Protein AF-A0A1V8U6M5-F1 (afdb_monomer_lite)

Structure (mmCIF, N/CA/C/O backbone):
data_AF-A0A1V8U6M5-F1
#
_entry.id   AF-A0A1V8U6M5-F1
#
loop_
_atom_site.group_PDB
_atom_site.id
_atom_site.type_symbol
_atom_site.label_atom_id
_atom_site.label_alt_id
_atom_site.label_comp_id
_atom_site.label_asym_id
_atom_site.label_entity_id
_atom_site.label_seq_id
_atom_site.pdbx_PDB_ins_code
_atom_site.Cartn_x
_atom_site.Cartn_y
_atom_site.Cartn_z
_atom_site.occupancy
_atom_site.B_iso_or_equiv
_atom_site.auth_seq_id
_atom_site.auth_comp_id
_atom_site.auth_asym_id
_atom_site.auth_atom_id
_atom_site.pdbx_PDB_model_num
ATOM 1 N N . MET A 1 1 ? -50.671 55.343 90.652 1.00 39.81 1 MET A N 1
ATOM 2 C CA . MET A 1 1 ? -49.360 55.303 91.334 1.00 39.81 1 MET A CA 1
ATOM 3 C C . MET A 1 1 ? -48.428 54.488 90.447 1.00 39.81 1 MET A C 1
ATOM 5 O O . MET A 1 1 ? -48.877 53.485 89.912 1.00 39.81 1 MET A O 1
ATOM 9 N N . ALA A 1 2 ? -47.249 55.041 90.171 1.00 33.38 2 ALA A N 1
ATOM 10 C CA . ALA A 1 2 ? -46.325 54.746 89.070 1.00 33.38 2 ALA A CA 1
ATOM 11 C C . ALA A 1 2 ? -45.836 53.280 88.985 1.00 33.38 2 ALA A C 1
ATOM 13 O O . ALA A 1 2 ? -45.685 52.636 90.015 1.00 33.38 2 ALA A O 1
ATOM 14 N N . SER A 1 3 ? -45.760 52.739 87.756 1.00 34.91 3 SER A N 1
ATOM 15 C CA . SER A 1 3 ? -44.541 52.373 86.979 1.00 34.91 3 SER A CA 1
ATOM 16 C C . SER A 1 3 ? -43.969 50.999 87.351 1.00 34.91 3 SER A C 1
ATOM 18 O O . SER A 1 3 ? -43.898 50.675 88.524 1.00 34.91 3 SER A O 1
ATOM 20 N N . SER A 1 4 ? -43.532 50.150 86.428 1.00 36.81 4 SER A N 1
ATOM 21 C CA . SER A 1 4 ? -42.714 50.451 85.248 1.00 36.81 4 SER A CA 1
ATOM 22 C C . SER A 1 4 ? -42.651 49.226 84.333 1.00 36.81 4 SER A C 1
ATOM 24 O O . SER A 1 4 ? -42.454 48.139 84.860 1.00 36.81 4 SER A O 1
ATOM 26 N N . GLU A 1 5 ? -42.715 49.405 83.010 1.00 37.25 5 GLU A N 1
ATOM 27 C CA . GLU A 1 5 ? -41.797 48.735 82.072 1.00 37.25 5 GLU A CA 1
ATOM 28 C C . GLU A 1 5 ? -41.871 49.367 80.666 1.00 37.25 5 GLU A C 1
ATOM 30 O O . GLU A 1 5 ? -42.907 49.870 80.234 1.00 37.25 5 GLU A O 1
ATOM 35 N N . GLU A 1 6 ? -40.696 49.430 80.042 1.00 40.75 6 GLU A N 1
ATOM 36 C CA . GLU A 1 6 ? -40.243 50.269 78.920 1.00 40.75 6 GLU A CA 1
ATOM 37 C C . GLU A 1 6 ? -40.338 49.523 77.551 1.00 40.75 6 GLU A C 1
ATOM 39 O O . GLU A 1 6 ? -40.833 48.399 77.519 1.00 40.75 6 GLU A O 1
ATOM 44 N N . PRO A 1 7 ? -39.970 50.110 76.386 1.00 44.84 7 PRO A N 1
ATOM 45 C CA . PRO A 1 7 ? -40.806 50.151 75.182 1.00 44.84 7 PRO A CA 1
ATOM 46 C C . PRO A 1 7 ? -40.391 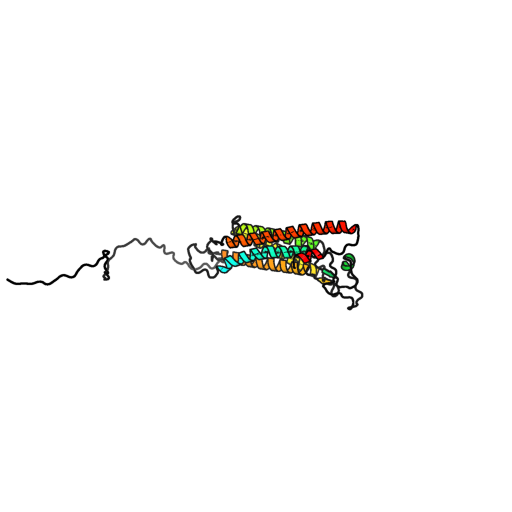49.155 74.067 1.00 44.84 7 PRO A C 1
ATOM 48 O O . PRO A 1 7 ? -39.373 48.470 74.171 1.00 44.84 7 PRO A O 1
ATOM 51 N N . PRO A 1 8 ? -41.159 49.079 72.958 1.00 50.94 8 PRO A N 1
ATOM 52 C CA . PRO A 1 8 ? -41.044 48.026 71.952 1.00 50.94 8 PRO A CA 1
ATOM 53 C C . PRO A 1 8 ? -40.061 48.388 70.829 1.00 50.94 8 PRO A C 1
ATOM 55 O O . PRO A 1 8 ? -39.867 49.564 70.508 1.00 50.94 8 PRO A O 1
ATOM 58 N N . ARG A 1 9 ? -39.501 47.383 70.140 1.00 36.03 9 ARG A N 1
ATOM 59 C CA . ARG A 1 9 ? -38.852 47.600 68.838 1.00 36.03 9 ARG A CA 1
ATOM 60 C C . ARG A 1 9 ? -39.355 46.610 67.786 1.00 36.03 9 ARG A C 1
ATOM 62 O O . ARG A 1 9 ? -39.310 45.401 67.974 1.00 36.03 9 ARG A O 1
ATOM 69 N N . ARG A 1 10 ? -39.866 47.228 66.720 1.00 36.56 10 ARG A N 1
ATOM 70 C CA . ARG A 1 10 ? -40.568 46.719 65.539 1.00 36.56 10 ARG A CA 1
ATOM 71 C C . ARG A 1 10 ? -39.877 45.577 64.802 1.00 36.56 10 ARG A C 1
ATOM 73 O O . ARG A 1 10 ? -38.693 45.669 64.488 1.00 36.56 10 ARG A O 1
ATOM 80 N N . ASP A 1 11 ? -40.716 44.616 64.431 1.00 40.12 11 ASP A N 1
ATOM 81 C CA . ASP A 1 11 ? -40.981 44.136 63.072 1.00 40.12 11 ASP A CA 1
ATOM 82 C C . ASP A 1 11 ? -40.011 44.594 61.979 1.00 40.12 11 ASP A C 1
ATOM 84 O O . ASP A 1 11 ? -40.055 45.722 61.485 1.00 40.12 11 ASP A O 1
ATOM 88 N N . SER A 1 12 ? -39.210 43.639 61.531 1.00 38.38 12 SER A N 1
ATOM 89 C CA . SER A 1 12 ? -39.044 43.398 60.102 1.00 38.38 12 SER A CA 1
ATOM 90 C C . SER A 1 12 ? -38.990 41.884 59.919 1.00 38.38 12 SER A C 1
ATOM 92 O O . SER A 1 12 ? -38.134 41.222 60.500 1.00 38.38 12 SER A O 1
ATOM 94 N N . ASP A 1 13 ? -40.012 41.356 59.245 1.00 36.72 13 ASP A N 1
ATOM 95 C CA . ASP A 1 13 ? -39.915 40.404 58.134 1.00 36.72 13 ASP A CA 1
ATOM 96 C C . ASP A 1 13 ? -38.640 39.529 58.154 1.00 36.72 13 ASP A C 1
ATOM 98 O O . ASP A 1 13 ? -37.524 40.020 58.055 1.00 36.72 13 ASP A O 1
ATOM 102 N N . VAL A 1 14 ? -38.684 38.203 58.215 1.00 43.12 14 VAL A N 1
ATOM 103 C CA . VAL A 1 14 ? -39.305 37.304 57.242 1.00 43.12 14 VAL A CA 1
ATOM 104 C C . VAL A 1 14 ? -39.192 35.890 57.832 1.00 43.12 14 VAL A C 1
ATOM 106 O O . VAL A 1 14 ? -38.188 35.526 58.440 1.00 43.12 14 VAL A O 1
ATOM 109 N N . TYR A 1 15 ? -40.244 35.100 57.649 1.00 37.66 15 TYR A N 1
ATOM 110 C CA . TYR A 1 15 ? -40.342 33.678 57.966 1.00 37.66 15 TYR A CA 1
ATOM 111 C C . TYR A 1 15 ? -39.202 32.801 57.403 1.00 37.66 15 TYR A C 1
ATOM 113 O O . TYR A 1 15 ? -38.637 33.115 56.361 1.00 37.66 15 TYR A O 1
ATOM 121 N N . LEU A 1 16 ? -39.062 31.615 58.021 1.00 41.56 16 LEU A N 1
ATOM 122 C CA . LEU A 1 16 ? -38.367 30.386 57.577 1.00 41.56 16 LEU A CA 1
ATOM 123 C C . LEU A 1 16 ? -36.879 30.299 57.963 1.00 41.56 16 LEU A C 1
ATOM 125 O O . LEU A 1 16 ? -36.103 31.200 57.699 1.00 41.56 16 LEU A O 1
ATOM 129 N N . ASP A 1 17 ? -36.360 29.219 58.536 1.00 39.03 17 ASP A N 1
ATOM 130 C CA . ASP A 1 17 ? -36.925 27.962 59.024 1.00 39.03 17 ASP A CA 1
ATOM 131 C C . ASP A 1 17 ? -35.838 27.286 59.887 1.00 39.03 17 ASP A C 1
ATOM 133 O O . ASP A 1 17 ? -34.645 27.583 59.792 1.00 39.03 17 ASP A O 1
ATOM 137 N N . ALA A 1 18 ? -36.276 26.392 60.757 1.00 38.72 18 ALA A N 1
ATOM 138 C CA . ALA A 1 18 ? -35.515 25.621 61.722 1.00 38.72 18 ALA A CA 1
ATOM 139 C C . ALA A 1 18 ? -34.438 24.716 61.092 1.00 38.72 18 ALA A C 1
ATOM 141 O O . ALA A 1 18 ? -34.706 24.033 60.110 1.00 38.72 18 ALA A O 1
ATOM 142 N N . ARG A 1 19 ? -33.285 24.550 61.770 1.00 36.94 19 ARG A N 1
ATOM 143 C CA . ARG A 1 19 ? -32.927 23.300 62.493 1.00 36.94 19 ARG A CA 1
ATOM 144 C C . ARG A 1 19 ? -31.604 23.398 63.293 1.00 36.94 19 ARG A C 1
ATOM 146 O O . ARG A 1 19 ? -30.697 24.115 62.881 1.00 36.94 19 ARG A O 1
ATOM 153 N N . PRO A 1 20 ? -31.465 22.668 64.425 1.00 36.28 20 PRO A N 1
ATOM 154 C CA . PRO A 1 20 ? -30.391 22.867 65.401 1.00 36.28 20 PRO A CA 1
ATOM 155 C C . PRO A 1 20 ? -29.149 21.989 65.182 1.00 36.28 20 PRO A C 1
ATOM 157 O O . PRO A 1 20 ? -29.230 20.806 64.854 1.00 36.28 20 PRO A O 1
ATOM 160 N N . GLN A 1 21 ? -28.004 22.585 65.510 1.00 47.12 21 GLN A N 1
ATOM 161 C CA . GLN A 1 21 ? -26.710 21.969 65.802 1.00 47.12 21 GLN A CA 1
ATOM 162 C C . GLN A 1 21 ? -26.766 21.192 67.128 1.00 47.12 21 GLN A C 1
ATOM 164 O O . GLN A 1 21 ? -26.876 21.811 68.183 1.00 47.12 21 GLN A O 1
ATOM 169 N N . LEU A 1 22 ? -26.627 19.863 67.114 1.00 36.41 22 LEU A N 1
ATOM 170 C CA . LEU A 1 22 ? -26.380 19.081 68.335 1.00 36.41 22 LEU A CA 1
ATOM 171 C C . LEU A 1 22 ? -25.324 17.997 68.094 1.00 36.41 22 LEU A C 1
ATOM 173 O O . LEU A 1 22 ? -25.591 16.804 67.985 1.00 36.41 22 LEU A O 1
ATOM 177 N N . TRP A 1 23 ? -24.076 18.454 68.063 1.00 36.50 23 TRP A N 1
ATOM 178 C CA . TRP A 1 23 ? -22.913 17.656 68.429 1.00 36.50 23 TRP A CA 1
ATOM 179 C C . TRP A 1 23 ? -22.844 17.511 69.955 1.00 36.50 23 TRP A C 1
ATOM 181 O O . TRP A 1 23 ? -22.472 18.475 70.626 1.00 36.50 23 TRP A O 1
ATOM 191 N N . ARG A 1 24 ? -23.088 16.307 70.499 1.00 32.28 24 ARG A N 1
ATOM 192 C CA . ARG A 1 24 ? -22.203 15.700 71.522 1.00 32.28 24 ARG A CA 1
ATOM 193 C C . ARG A 1 24 ? -22.636 14.296 71.967 1.00 32.28 24 ARG A C 1
ATOM 195 O O . ARG A 1 24 ? -23.643 14.134 72.635 1.00 32.28 24 ARG A O 1
ATOM 202 N N . ASN A 1 25 ? -21.758 13.335 71.666 1.00 31.66 25 ASN A N 1
ATOM 203 C CA . ASN A 1 25 ? -21.257 12.251 72.525 1.00 31.66 25 ASN A CA 1
ATOM 204 C C . ASN A 1 25 ? -22.234 11.491 73.450 1.00 31.66 25 ASN A C 1
ATOM 206 O O . ASN A 1 25 ? -22.708 12.054 74.429 1.00 31.66 25 ASN A O 1
ATOM 210 N N . ARG A 1 26 ? -22.241 10.146 73.348 1.00 30.09 26 ARG A N 1
ATOM 211 C CA . ARG A 1 26 ? -21.448 9.231 74.220 1.00 30.09 26 ARG A CA 1
ATOM 212 C C . ARG A 1 26 ? -22.066 7.809 74.313 1.00 30.09 26 ARG A C 1
ATOM 214 O O . ARG A 1 26 ? -23.105 7.626 74.921 1.00 30.09 26 ARG A O 1
ATOM 221 N N . ARG A 1 27 ? -21.294 6.825 73.819 1.00 29.45 27 ARG A N 1
ATOM 222 C CA . ARG A 1 27 ? -21.085 5.424 74.283 1.00 29.45 27 ARG A CA 1
ATOM 223 C C . ARG A 1 27 ? -22.223 4.371 74.302 1.00 29.45 27 ARG A C 1
ATOM 225 O O . ARG A 1 27 ? -23.140 4.425 75.102 1.00 29.45 27 ARG A O 1
ATOM 232 N N . SER A 1 28 ? -21.940 3.307 73.532 1.00 30.38 28 SER A N 1
ATOM 233 C CA . SER A 1 28 ? -21.988 1.860 73.849 1.00 30.38 28 SER A CA 1
ATOM 234 C C . SER A 1 28 ? -23.285 1.212 74.354 1.00 30.38 28 SER A C 1
ATOM 236 O O . SER A 1 28 ? -23.652 1.393 75.508 1.00 30.38 28 SER A O 1
ATOM 238 N N . SER A 1 29 ? -23.828 0.257 73.588 1.00 27.19 29 SER A N 1
ATOM 239 C CA . SER A 1 29 ? -23.665 -1.186 73.862 1.00 27.19 29 SER A CA 1
ATOM 240 C C . SER A 1 29 ? -24.487 -2.041 72.881 1.00 27.19 29 SER A C 1
ATOM 242 O O . SER A 1 29 ? -25.671 -1.805 72.674 1.00 27.19 29 SER A O 1
ATOM 244 N N . ALA A 1 30 ? -23.802 -3.017 72.284 1.00 31.86 30 ALA A N 1
ATOM 245 C CA . ALA A 1 30 ? -24.253 -4.321 71.794 1.00 31.86 30 ALA A CA 1
ATOM 246 C C . ALA A 1 30 ? -25.714 -4.528 71.332 1.00 31.86 30 ALA A C 1
ATOM 248 O O . ALA A 1 30 ? -26.624 -4.703 72.141 1.00 31.86 30 ALA A O 1
ATOM 249 N N . ARG A 1 31 ? -25.881 -4.807 70.029 1.00 29.89 31 ARG A N 1
ATOM 250 C CA . ARG A 1 31 ? -26.678 -5.968 69.600 1.00 29.89 31 ARG A CA 1
ATOM 251 C C . ARG A 1 31 ? -26.236 -6.488 68.231 1.00 29.89 31 ARG A C 1
ATOM 253 O O . ARG A 1 31 ? -26.125 -5.755 67.257 1.00 29.89 31 ARG A O 1
ATOM 260 N N . SER A 1 32 ? -25.933 -7.777 68.242 1.00 33.12 32 SER A N 1
ATOM 261 C CA . SER A 1 32 ? -25.469 -8.655 67.175 1.00 33.12 32 SER A CA 1
ATOM 262 C C . SER A 1 32 ? -26.307 -8.589 65.896 1.00 33.12 32 SER A C 1
ATOM 264 O O . SER A 1 32 ? -27.495 -8.905 65.930 1.00 33.12 32 SER A O 1
ATOM 266 N N . SER A 1 33 ? -25.657 -8.304 64.766 1.00 32.72 33 SER A N 1
ATOM 267 C CA . SER A 1 33 ? -26.143 -8.701 63.443 1.00 32.72 33 SER A CA 1
ATOM 268 C C . SER A 1 33 ? -25.248 -9.822 62.916 1.00 32.72 33 SER A C 1
ATOM 270 O O . SER A 1 33 ? -24.019 -9.726 62.942 1.00 32.72 33 SER A O 1
ATOM 272 N N . GLN A 1 34 ? -25.900 -10.919 62.550 1.00 35.59 34 GLN A N 1
ATOM 273 C CA . GLN A 1 34 ? -25.366 -12.205 62.121 1.00 35.59 34 GLN A CA 1
ATOM 274 C C . GLN A 1 34 ? -24.177 -12.082 61.153 1.00 35.59 34 GLN A C 1
ATOM 276 O O . GLN A 1 34 ? -24.327 -11.670 60.004 1.00 35.59 34 GLN A O 1
ATOM 281 N N . ARG A 1 35 ? -22.998 -12.542 61.590 1.00 30.69 35 ARG A N 1
ATOM 282 C CA . ARG A 1 35 ? -21.919 -12.942 60.679 1.00 30.69 35 ARG A CA 1
ATOM 283 C C . ARG A 1 35 ? -22.353 -14.231 59.981 1.00 30.69 35 ARG A C 1
ATOM 285 O O . ARG A 1 35 ? -22.504 -15.260 60.636 1.00 30.69 35 ARG A O 1
ATOM 292 N N . ARG A 1 36 ? -22.561 -14.181 58.665 1.00 32.88 36 ARG A N 1
ATOM 293 C CA . ARG A 1 36 ? -22.579 -15.389 57.830 1.00 32.88 36 ARG A CA 1
ATOM 294 C C . ARG A 1 36 ? -21.163 -15.965 57.806 1.00 32.88 36 ARG A C 1
ATOM 296 O O . ARG A 1 36 ? -20.199 -15.222 57.644 1.00 32.88 36 ARG A O 1
ATOM 303 N N . ALA A 1 37 ? -21.067 -17.267 58.047 1.00 31.31 37 ALA A N 1
ATOM 304 C CA . ALA A 1 37 ? -19.821 -18.005 58.167 1.00 31.31 37 ALA A CA 1
ATOM 305 C C . ALA A 1 37 ? -18.953 -17.841 56.910 1.00 31.31 37 ALA A C 1
ATOM 307 O O . ALA A 1 37 ? -19.348 -18.235 55.815 1.00 31.31 37 ALA A O 1
ATOM 308 N N . SER A 1 38 ? -17.768 -17.264 57.086 1.00 39.16 38 SER A N 1
ATOM 309 C CA . SER A 1 38 ? -16.668 -17.366 56.137 1.00 39.16 38 SER A CA 1
ATOM 310 C C . SER A 1 38 ? -16.116 -18.787 56.222 1.00 39.16 38 SER A C 1
ATOM 312 O O . SER A 1 38 ? -15.580 -19.178 57.260 1.00 39.16 38 SER A O 1
ATOM 314 N N . LEU A 1 39 ? -16.271 -19.562 55.152 1.00 39.38 39 LEU A N 1
ATOM 315 C CA . LEU A 1 39 ? -15.556 -20.820 54.965 1.00 39.38 39 LEU A CA 1
ATOM 316 C C . LEU A 1 39 ? -14.056 -20.496 54.917 1.00 39.38 39 LEU A C 1
ATOM 318 O O . LEU A 1 39 ? -13.562 -19.938 53.941 1.00 39.38 39 LEU A O 1
ATOM 322 N N . VAL A 1 40 ? -13.358 -20.782 56.015 1.00 40.88 40 VAL A N 1
ATOM 323 C CA . VAL A 1 40 ? -11.897 -20.763 56.081 1.00 40.88 40 VAL A CA 1
ATOM 324 C C . VAL A 1 40 ? -11.423 -22.011 55.345 1.00 40.88 40 VAL A C 1
ATOM 326 O O . VAL A 1 40 ? -11.564 -23.121 55.850 1.00 40.88 40 VAL A O 1
ATOM 329 N N . ILE A 1 41 ? -10.937 -21.823 54.121 1.00 41.41 41 ILE A N 1
ATOM 330 C CA . ILE A 1 41 ? -10.232 -22.857 53.365 1.00 41.41 41 ILE A CA 1
ATOM 331 C C . ILE A 1 41 ? -8.768 -22.786 53.805 1.00 41.41 41 ILE A C 1
ATOM 333 O O . ILE A 1 41 ? -8.112 -21.755 53.663 1.00 41.41 41 ILE A O 1
ATOM 337 N N . GLU A 1 42 ? -8.297 -23.871 54.405 1.00 39.94 42 GLU A N 1
ATOM 338 C CA . GLU A 1 42 ? -6.913 -24.095 54.821 1.00 39.94 42 GLU A CA 1
ATOM 339 C C . GLU A 1 42 ? -5.971 -24.077 53.596 1.00 39.94 42 GLU A C 1
ATOM 341 O O . GLU A 1 42 ? -6.321 -24.657 52.564 1.00 39.94 42 GLU A O 1
ATOM 346 N N . PRO A 1 43 ? -4.798 -23.416 53.646 1.00 37.53 43 PRO A N 1
ATOM 347 C CA . PRO A 1 43 ? -3.876 -23.399 52.518 1.00 37.53 43 PRO A CA 1
ATOM 348 C C . PRO A 1 43 ? -3.054 -24.693 52.505 1.00 37.5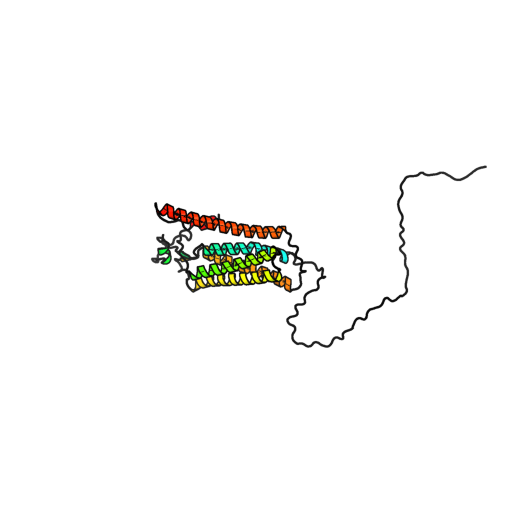3 43 PRO A C 1
ATOM 350 O O . PRO A 1 43 ? -2.076 -24.828 53.236 1.00 37.53 43 PRO A O 1
ATOM 353 N N . THR A 1 44 ? -3.430 -25.649 51.658 1.00 41.25 44 THR A N 1
ATOM 354 C CA . THR A 1 44 ? -2.551 -26.771 51.300 1.00 41.25 44 THR A CA 1
ATOM 355 C C . THR A 1 44 ? -1.422 -26.284 50.385 1.00 41.25 44 THR A C 1
ATOM 357 O O . THR A 1 44 ? -1.664 -25.526 49.445 1.00 41.25 44 THR A O 1
ATOM 360 N N . GLU A 1 45 ? -0.193 -26.714 50.684 1.00 43.62 45 GLU A N 1
ATOM 361 C CA . GLU A 1 45 ? 1.062 -26.408 49.979 1.00 43.62 45 GLU A CA 1
ATOM 362 C C . GLU A 1 45 ? 1.011 -26.584 48.441 1.00 43.62 45 GLU A C 1
ATOM 364 O O . GLU A 1 45 ? 0.194 -27.346 47.921 1.00 43.62 45 GLU A O 1
ATOM 369 N N . PRO A 1 46 ? 1.881 -25.880 47.683 1.00 42.34 46 PRO A N 1
ATOM 370 C CA . PRO A 1 46 ? 1.690 -25.665 46.256 1.00 42.34 46 PRO A CA 1
ATOM 371 C C . PRO A 1 46 ? 2.166 -26.860 45.427 1.00 42.34 46 PRO A C 1
ATOM 373 O O . PRO A 1 46 ? 3.360 -27.172 45.390 1.00 42.34 46 PRO A O 1
ATOM 376 N N . ASP A 1 47 ? 1.252 -27.465 44.671 1.00 39.62 47 ASP A N 1
ATOM 377 C CA . ASP A 1 47 ? 1.618 -28.425 43.637 1.00 39.62 47 ASP A CA 1
ATOM 378 C C . ASP A 1 47 ? 2.194 -27.671 42.425 1.00 39.62 47 ASP A C 1
ATOM 380 O O . ASP A 1 47 ? 1.507 -26.971 41.673 1.00 39.62 47 ASP A O 1
ATOM 384 N N . LYS A 1 48 ? 3.519 -27.738 42.285 1.00 48.72 48 LYS A N 1
ATOM 385 C CA . LYS A 1 48 ? 4.298 -27.075 41.235 1.00 48.72 48 LYS A CA 1
ATOM 386 C C . LYS A 1 48 ? 4.156 -27.835 39.922 1.00 48.72 48 LYS A C 1
ATOM 388 O O . LYS A 1 48 ? 5.127 -28.435 39.468 1.00 48.72 48 LYS A O 1
ATOM 393 N N . ARG A 1 49 ? 2.988 -27.815 39.281 1.00 48.06 49 ARG A N 1
ATOM 394 C CA . ARG A 1 49 ? 2.841 -28.311 37.904 1.00 48.06 49 ARG A CA 1
ATOM 395 C C . ARG A 1 49 ? 1.662 -27.642 37.201 1.00 48.06 49 ARG A C 1
ATOM 397 O O . ARG A 1 49 ? 0.514 -27.821 37.570 1.00 48.06 49 ARG A O 1
ATOM 404 N N . LEU A 1 50 ? 2.005 -26.947 36.115 1.00 53.19 50 LEU A N 1
ATOM 405 C CA . LEU A 1 50 ? 1.138 -26.615 34.980 1.00 53.19 50 LEU A CA 1
ATOM 406 C C . LEU A 1 50 ? 0.056 -25.570 35.240 1.00 53.19 50 LEU A C 1
ATOM 408 O O . LEU A 1 50 ? -1.132 -25.866 35.299 1.00 53.19 50 LEU A O 1
ATOM 412 N N . HIS A 1 51 ? 0.467 -24.305 35.239 1.00 47.56 51 HIS A N 1
ATOM 413 C CA . HIS A 1 51 ? -0.491 -23.233 35.036 1.00 47.56 51 HIS A CA 1
ATOM 414 C C . HIS A 1 51 ? 0.116 -22.022 34.328 1.00 47.56 51 HIS A C 1
ATOM 416 O O . HIS A 1 51 ? 0.220 -20.924 34.865 1.00 47.56 51 HIS A O 1
ATOM 422 N N . TRP A 1 52 ? 0.544 -22.253 33.089 1.00 42.28 52 TRP A N 1
ATOM 423 C CA . TRP A 1 52 ? 1.047 -21.209 32.195 1.00 42.28 52 TRP A CA 1
ATOM 424 C C . TRP A 1 52 ? -0.080 -20.529 31.381 1.00 42.28 52 TRP A C 1
ATOM 426 O O . TRP A 1 52 ? 0.193 -19.686 30.539 1.00 42.28 52 TRP A O 1
ATOM 436 N N . TRP A 1 53 ? -1.356 -20.857 31.651 1.00 41.12 53 TRP A N 1
ATOM 437 C CA . TRP A 1 53 ? -2.509 -20.379 30.871 1.00 41.12 53 TRP A CA 1
ATOM 438 C C . TRP A 1 53 ? -3.778 -20.047 31.695 1.00 41.12 53 TRP A C 1
ATOM 440 O O . TRP A 1 53 ? -4.880 -20.295 31.207 1.00 41.12 53 TRP A O 1
ATOM 450 N N . ARG A 1 54 ? -3.709 -19.449 32.905 1.00 40.12 54 ARG A N 1
ATOM 451 C CA . ARG A 1 54 ? -4.887 -18.646 33.332 1.00 40.12 54 ARG A CA 1
ATOM 452 C C . ARG A 1 54 ? -4.819 -17.315 32.626 1.00 40.12 54 ARG A C 1
ATOM 454 O O . ARG A 1 54 ? -4.134 -16.401 33.069 1.00 40.12 54 ARG A O 1
ATOM 461 N N . PHE A 1 55 ? -5.633 -17.200 31.591 1.00 45.34 55 PHE A N 1
ATOM 462 C CA . PHE A 1 55 ? -6.325 -15.950 31.343 1.00 45.34 55 PHE A CA 1
ATOM 463 C C . PHE A 1 55 ? -7.248 -15.699 32.543 1.00 45.34 55 PHE A C 1
ATOM 465 O O . PHE A 1 55 ? -8.345 -16.245 32.633 1.00 45.34 55 PHE A O 1
ATOM 472 N N . THR A 1 56 ? -6.768 -14.949 33.531 1.00 45.16 56 THR A N 1
ATOM 473 C CA . THR A 1 56 ? -7.636 -14.342 34.541 1.00 45.16 56 THR A CA 1
ATOM 474 C C . THR A 1 56 ? -8.429 -13.237 33.856 1.00 45.16 56 THR A C 1
ATOM 476 O O . THR A 1 56 ? -7.906 -12.151 33.631 1.00 45.16 56 THR A O 1
ATOM 479 N N . LEU A 1 57 ? -9.676 -13.533 33.490 1.00 44.62 57 LEU A N 1
ATOM 480 C CA . LEU A 1 57 ? -10.664 -12.508 33.157 1.00 44.62 57 LEU A CA 1
ATOM 481 C C . LEU A 1 57 ? -10.889 -11.665 34.423 1.00 44.62 57 LEU A C 1
ATOM 483 O O . LEU A 1 57 ? -11.295 -12.210 35.450 1.00 44.62 57 LEU A O 1
ATOM 487 N N . ARG A 1 58 ? -10.528 -10.378 34.360 1.00 48.66 58 ARG A N 1
ATOM 488 C CA . ARG A 1 58 ? -10.769 -9.379 35.413 1.00 48.66 58 ARG A CA 1
ATOM 489 C C . ARG A 1 58 ? -12.277 -9.121 35.539 1.00 48.66 58 ARG A C 1
ATOM 491 O O . ARG A 1 58 ? -12.991 -9.216 34.541 1.00 48.66 58 ARG A O 1
ATOM 498 N N . ASP A 1 59 ? -12.740 -8.877 36.762 1.00 40.00 59 ASP A N 1
ATOM 499 C CA . ASP A 1 59 ? -14.156 -8.692 37.088 1.00 40.00 59 ASP A CA 1
ATOM 500 C C . ASP A 1 59 ? -14.682 -7.326 36.605 1.00 40.00 59 ASP A C 1
ATOM 502 O O . ASP A 1 59 ? -13.911 -6.408 36.332 1.00 40.00 59 ASP A O 1
ATOM 506 N N . TRP A 1 60 ? -15.999 -7.217 36.440 1.00 43.69 60 TRP A N 1
ATOM 507 C CA . TRP A 1 60 ? -16.672 -6.157 35.671 1.00 43.69 60 TRP A CA 1
ATOM 508 C C . TRP A 1 60 ? -16.757 -4.777 36.350 1.00 43.69 60 TRP A C 1
ATOM 510 O O . TRP A 1 60 ? -17.193 -3.831 35.697 1.00 43.69 60 TRP A O 1
ATOM 520 N N . ASP A 1 61 ? -16.332 -4.665 37.611 1.00 41.66 61 ASP A N 1
ATOM 521 C CA . ASP A 1 61 ? -16.578 -3.509 38.492 1.00 41.66 61 ASP A CA 1
ATOM 522 C C . ASP A 1 61 ? -15.291 -2.788 38.969 1.00 41.66 61 ASP A C 1
ATOM 524 O O . ASP A 1 61 ? -15.326 -2.027 39.936 1.00 41.66 61 ASP A O 1
ATOM 528 N N . ASP A 1 62 ? -14.145 -2.996 38.310 1.00 45.06 62 ASP A N 1
ATOM 529 C CA . ASP A 1 62 ? -12.894 -2.299 38.658 1.00 45.06 62 ASP A CA 1
ATOM 530 C C . ASP A 1 62 ? -12.769 -0.948 37.912 1.00 45.06 62 ASP A C 1
ATOM 532 O O . ASP A 1 62 ? -12.257 -0.876 36.792 1.00 45.06 62 ASP A O 1
ATOM 536 N N . ASP A 1 63 ? -13.216 0.138 38.554 1.00 49.41 63 ASP A N 1
ATOM 537 C CA . ASP A 1 63 ? -13.028 1.544 38.141 1.00 49.41 63 ASP A CA 1
ATOM 538 C C . ASP A 1 63 ? -11.587 2.053 38.427 1.00 49.41 63 ASP A C 1
ATOM 540 O O . ASP A 1 63 ? -11.384 3.016 39.169 1.00 49.41 63 ASP A O 1
ATOM 544 N N . GLU A 1 64 ? -10.551 1.413 37.873 1.00 48.28 64 GLU A N 1
ATOM 545 C CA . GLU A 1 64 ? -9.190 1.987 37.870 1.00 48.28 64 GLU A CA 1
ATOM 546 C C . GLU A 1 64 ? -8.988 2.933 36.671 1.00 48.28 64 GLU A C 1
ATOM 548 O O . GLU A 1 64 ? -9.507 2.697 35.576 1.00 48.28 64 GLU A O 1
ATOM 553 N N . GLU A 1 65 ? -8.242 4.028 36.882 1.00 44.97 65 GLU A N 1
ATOM 554 C CA . GLU A 1 65 ? -7.984 5.071 35.882 1.00 44.97 65 GLU A CA 1
ATOM 555 C C . GLU A 1 65 ? -7.484 4.472 34.559 1.00 44.97 65 GLU A C 1
ATOM 557 O O . GLU A 1 65 ? -6.528 3.698 34.499 1.00 44.97 65 GLU A O 1
ATOM 562 N N . GLN A 1 66 ? -8.176 4.823 33.474 1.00 52.53 66 GLN A N 1
ATOM 563 C CA . GLN A 1 66 ? -7.906 4.319 32.133 1.00 52.53 66 GLN A CA 1
ATOM 564 C C . GLN A 1 66 ? -6.611 4.928 31.573 1.00 52.53 66 GLN A C 1
ATOM 566 O O . GLN A 1 66 ? -6.667 5.748 30.663 1.00 52.53 66 GLN A O 1
ATOM 571 N N . ASP A 1 67 ? -5.432 4.514 32.029 1.00 49.53 67 ASP A N 1
ATOM 572 C CA . ASP A 1 67 ? -4.146 5.026 31.515 1.00 49.53 67 ASP A CA 1
ATOM 573 C C . ASP A 1 67 ? -3.947 4.780 30.000 1.00 49.53 67 ASP A C 1
ATOM 575 O O . ASP A 1 67 ? -3.072 5.363 29.358 1.00 49.53 67 ASP A O 1
ATOM 579 N N . TRP A 1 68 ? -4.799 3.946 29.390 1.00 56.03 68 TRP A N 1
ATOM 580 C CA . TRP A 1 68 ? -4.716 3.534 27.988 1.00 56.03 68 TRP A CA 1
ATOM 581 C C . TRP A 1 68 ? -5.962 3.813 27.128 1.00 56.03 68 TRP A C 1
ATOM 583 O O . TRP A 1 68 ? -6.084 3.288 26.016 1.00 56.03 68 TRP A O 1
ATOM 593 N N . TRP A 1 69 ? -6.883 4.677 27.573 1.00 58.59 69 TRP A N 1
ATOM 594 C CA . TRP A 1 69 ? -8.114 5.001 26.820 1.00 58.59 69 TRP A CA 1
ATOM 595 C C . TRP A 1 69 ? -7.847 5.531 25.394 1.00 58.59 69 TRP A C 1
ATOM 597 O O . TRP A 1 69 ? -8.622 5.277 24.457 1.00 58.59 69 TRP A O 1
ATOM 607 N N . PHE A 1 70 ? -6.723 6.233 25.208 1.00 61.91 70 PHE A N 1
ATOM 608 C CA . PHE A 1 70 ? -6.296 6.759 23.913 1.00 61.91 70 PHE A CA 1
ATOM 609 C C . PHE A 1 70 ? -5.962 5.633 22.930 1.00 61.91 70 PHE A C 1
ATOM 611 O O . PHE A 1 70 ? -6.405 5.669 21.783 1.00 61.91 70 PHE A O 1
ATOM 618 N N . ALA A 1 71 ? -5.258 4.592 23.379 1.00 64.50 71 ALA A N 1
ATOM 619 C CA . ALA A 1 71 ? -4.859 3.469 22.537 1.00 64.50 71 ALA A CA 1
ATOM 620 C C . ALA A 1 71 ? -6.079 2.709 21.990 1.00 64.50 71 ALA A C 1
ATOM 622 O O . ALA A 1 71 ? -6.146 2.399 20.803 1.00 64.50 71 ALA A O 1
ATOM 623 N N . SER A 1 72 ? -7.111 2.499 22.804 1.00 65.06 72 SER A N 1
ATOM 624 C CA . SER A 1 72 ? -8.355 1.837 22.379 1.00 65.06 72 SER A CA 1
ATOM 625 C C . SER A 1 72 ? -9.155 2.584 21.315 1.00 65.06 72 SER A C 1
ATOM 627 O O . SER A 1 72 ? -9.885 1.947 20.560 1.00 65.06 72 SER A O 1
ATOM 629 N N . THR A 1 73 ? -9.027 3.911 21.241 1.00 68.88 73 THR A N 1
ATOM 630 C CA . THR A 1 73 ? -9.784 4.734 20.284 1.00 68.88 73 THR A CA 1
ATOM 631 C C . THR A 1 73 ? -8.943 5.075 19.063 1.00 68.88 73 THR A C 1
ATOM 633 O O . THR A 1 73 ? -9.387 4.911 17.928 1.00 68.88 73 THR A O 1
ATOM 636 N N . ALA A 1 74 ? -7.707 5.521 19.285 1.00 76.69 74 ALA A N 1
ATOM 637 C CA . ALA A 1 74 ? -6.813 5.975 18.233 1.00 76.69 74 ALA A CA 1
ATOM 638 C C . ALA A 1 74 ? -6.336 4.819 17.351 1.00 76.69 74 ALA A C 1
ATOM 640 O O . ALA A 1 74 ? -6.284 4.974 16.136 1.00 76.69 74 ALA A O 1
ATOM 641 N N . ILE A 1 75 ? -6.032 3.650 17.926 1.00 80.50 75 ILE A N 1
ATOM 642 C CA . ILE A 1 75 ? -5.485 2.522 17.163 1.00 80.50 75 ILE A CA 1
ATOM 643 C C . ILE A 1 75 ? -6.486 2.011 16.113 1.00 80.50 75 ILE A C 1
ATOM 645 O O . ILE A 1 75 ? -6.108 1.926 14.941 1.00 80.50 75 ILE A O 1
ATOM 649 N N . PRO A 1 76 ? -7.761 1.724 16.452 1.00 77.00 76 PRO A N 1
ATOM 650 C CA . PRO A 1 76 ? -8.736 1.328 15.444 1.00 77.00 76 PRO A CA 1
ATOM 651 C C . PRO A 1 76 ? -9.006 2.437 14.425 1.00 77.00 76 PRO A C 1
ATOM 653 O O . PRO A 1 76 ? -9.144 2.132 13.245 1.00 77.00 76 PRO A O 1
ATOM 656 N N . LEU A 1 77 ? -9.039 3.711 14.842 1.00 79.88 77 LEU A N 1
ATOM 657 C CA . LEU A 1 77 ? -9.222 4.842 13.925 1.00 79.88 77 LEU A CA 1
ATOM 658 C C . LEU A 1 77 ? -8.076 4.960 12.914 1.00 79.88 77 LEU A C 1
ATOM 660 O O . LEU A 1 77 ? -8.331 5.131 11.725 1.00 79.88 77 LEU A O 1
ATOM 664 N N . LEU A 1 78 ? -6.828 4.828 13.365 1.00 84.44 78 LEU A N 1
ATOM 665 C CA . LEU A 1 78 ? -5.650 4.826 12.497 1.00 84.44 78 LEU A CA 1
ATOM 666 C C . LEU A 1 78 ? -5.669 3.638 11.537 1.00 84.44 78 LEU A C 1
ATOM 668 O O . LEU A 1 78 ? -5.425 3.807 10.348 1.00 84.44 78 LEU A O 1
ATOM 672 N N . ALA A 1 79 ? -6.012 2.442 12.019 1.00 86.56 79 ALA A N 1
ATOM 673 C CA . ALA A 1 79 ? -6.156 1.279 11.149 1.00 86.56 79 ALA A CA 1
ATOM 674 C C . ALA A 1 79 ? -7.255 1.494 10.091 1.00 86.56 79 ALA A C 1
ATOM 676 O O . ALA A 1 79 ? -7.094 1.106 8.936 1.00 86.56 79 ALA A O 1
ATOM 677 N N . ALA A 1 80 ? -8.347 2.163 10.460 1.00 83.00 80 ALA A N 1
ATOM 678 C CA . ALA A 1 80 ? -9.458 2.466 9.567 1.00 83.00 80 ALA A CA 1
ATOM 679 C C . ALA A 1 80 ? -9.108 3.449 8.442 1.00 83.00 80 ALA A C 1
ATOM 681 O O . ALA A 1 80 ? -9.690 3.374 7.363 1.00 83.00 80 ALA A O 1
ATOM 682 N N . THR A 1 81 ? -8.195 4.390 8.694 1.00 85.00 81 THR A N 1
ATOM 683 C CA . THR A 1 81 ? -7.756 5.376 7.697 1.00 85.00 81 THR A CA 1
ATOM 684 C C . THR A 1 81 ? -6.604 4.848 6.849 1.00 85.00 81 THR A C 1
ATOM 686 O O . THR A 1 81 ? -6.592 5.048 5.635 1.00 85.00 81 THR A O 1
ATOM 689 N N . LEU A 1 82 ? -5.662 4.129 7.462 1.00 89.31 82 LEU A N 1
ATOM 690 C CA . LEU A 1 82 ? -4.495 3.572 6.783 1.00 89.31 82 LEU A CA 1
ATOM 691 C C . LEU A 1 82 ? -4.821 2.307 5.970 1.00 89.31 82 LEU A C 1
ATOM 693 O O . LEU A 1 82 ? -4.184 2.070 4.948 1.00 89.31 82 LEU A O 1
ATOM 697 N N . GLY A 1 83 ? -5.834 1.527 6.360 1.00 89.06 83 GLY A N 1
ATOM 698 C CA . GLY A 1 83 ? -6.295 0.339 5.631 1.00 89.06 83 GLY A CA 1
ATOM 699 C C . GLY A 1 83 ? -6.715 0.599 4.172 1.00 89.06 83 GLY A C 1
ATOM 700 O O . GLY A 1 83 ? -6.204 -0.074 3.271 1.00 89.06 83 GLY A O 1
ATOM 701 N N . PRO A 1 84 ? -7.612 1.562 3.878 1.00 87.50 84 PRO A N 1
ATOM 702 C CA . PRO A 1 84 ? -7.929 1.938 2.499 1.00 87.50 84 PRO A CA 1
ATOM 703 C C . PRO A 1 84 ? -6.743 2.557 1.758 1.00 87.50 84 PRO A C 1
ATOM 705 O O . PRO A 1 84 ? -6.567 2.299 0.571 1.00 87.50 84 PRO A O 1
ATOM 708 N N . LEU A 1 85 ? -5.917 3.339 2.449 1.00 89.50 85 LEU A N 1
ATOM 709 C CA . LEU A 1 85 ? -4.728 3.958 1.870 1.00 89.50 85 LEU A CA 1
ATOM 710 C C . LEU A 1 85 ? -3.698 2.894 1.430 1.00 89.50 85 LEU A C 1
ATOM 712 O O . LEU A 1 85 ? -3.140 2.997 0.339 1.00 89.50 85 LEU A O 1
ATOM 716 N N . ALA A 1 86 ? -3.522 1.813 2.197 1.00 92.62 86 ALA A N 1
ATOM 717 C CA . ALA A 1 86 ? -2.712 0.656 1.800 1.00 92.62 86 ALA A CA 1
ATOM 718 C C . ALA A 1 86 ? -3.263 -0.039 0.540 1.00 92.62 86 ALA A C 1
ATOM 720 O O . ALA A 1 86 ? -2.505 -0.421 -0.351 1.00 92.62 86 ALA A O 1
ATOM 721 N N . ASN A 1 87 ? -4.591 -0.148 0.432 1.00 91.50 87 ASN A N 1
ATOM 722 C CA . ASN A 1 87 ? -5.273 -0.651 -0.762 1.00 91.50 87 ASN A CA 1
ATOM 723 C C . ASN A 1 87 ? -4.986 0.219 -1.995 1.00 91.50 87 ASN A C 1
ATOM 725 O O . ASN A 1 87 ? -4.713 -0.317 -3.064 1.00 91.50 87 ASN A O 1
ATOM 729 N N . VAL A 1 88 ? -4.997 1.547 -1.851 1.00 90.38 88 VAL A N 1
ATOM 730 C CA . VAL A 1 88 ? -4.673 2.472 -2.950 1.00 90.38 88 VAL A CA 1
ATOM 731 C C . VAL A 1 88 ? -3.234 2.290 -3.418 1.00 90.38 88 VAL A C 1
ATOM 733 O O . VAL A 1 88 ? -3.013 2.179 -4.620 1.00 90.38 88 VAL A O 1
ATOM 736 N N . PHE A 1 89 ? -2.262 2.183 -2.508 1.00 92.44 89 PHE A N 1
ATOM 737 C CA . PHE A 1 89 ? -0.879 1.898 -2.905 1.00 92.44 89 PHE A CA 1
ATOM 738 C C . PHE A 1 89 ? -0.729 0.529 -3.579 1.00 92.44 89 PHE A C 1
ATOM 740 O O . PHE A 1 89 ? 0.016 0.408 -4.548 1.00 92.44 89 PHE A O 1
ATOM 747 N N . SER A 1 90 ? -1.479 -0.484 -3.136 1.00 92.44 90 SER A N 1
ATOM 748 C CA . SER A 1 90 ? -1.507 -1.795 -3.795 1.00 92.44 90 SER A CA 1
ATOM 749 C C . SER A 1 90 ? -2.109 -1.721 -5.208 1.00 92.44 90 SER A C 1
ATOM 751 O O . SER A 1 90 ? -1.563 -2.334 -6.124 1.00 92.44 90 SER A O 1
ATOM 753 N N . ILE A 1 91 ? -3.157 -0.913 -5.429 1.00 90.81 91 ILE A N 1
ATOM 754 C CA . ILE A 1 91 ? -3.698 -0.625 -6.773 1.00 90.81 91 ILE A CA 1
ATOM 755 C C . ILE A 1 91 ? -2.673 0.137 -7.616 1.00 90.81 91 ILE A C 1
ATOM 757 O O . ILE A 1 91 ? -2.450 -0.215 -8.771 1.00 90.81 91 ILE A O 1
ATOM 761 N N . ALA A 1 92 ? -2.037 1.169 -7.059 1.00 90.62 92 ALA A N 1
ATOM 762 C CA . ALA A 1 92 ? -1.043 1.967 -7.768 1.00 90.62 92 ALA A CA 1
ATOM 763 C C . ALA A 1 92 ? 0.123 1.089 -8.238 1.00 90.62 92 ALA A C 1
ATOM 765 O O . ALA A 1 92 ? 0.506 1.153 -9.403 1.00 90.62 92 ALA A O 1
ATOM 766 N N . ALA A 1 93 ? 0.605 0.190 -7.379 1.00 91.56 93 ALA A N 1
ATOM 767 C CA . ALA A 1 93 ? 1.595 -0.819 -7.733 1.00 91.56 93 ALA A CA 1
ATOM 768 C C . ALA A 1 93 ? 1.101 -1.824 -8.786 1.00 91.56 93 ALA A C 1
ATOM 770 O O . ALA A 1 93 ? 1.911 -2.436 -9.465 1.00 91.56 93 ALA A O 1
ATOM 771 N N . LEU A 1 94 ? -0.205 -2.049 -8.922 1.00 90.81 94 LEU A N 1
ATOM 772 C CA . LEU A 1 94 ? -0.752 -2.947 -9.941 1.00 90.81 94 LEU A CA 1
ATOM 773 C C . LEU A 1 94 ? -0.845 -2.277 -11.321 1.00 90.81 94 LEU A C 1
ATOM 775 O O . LEU A 1 94 ? -0.682 -2.939 -12.341 1.00 90.81 94 LEU A O 1
ATOM 779 N N . VAL A 1 95 ? -1.152 -0.979 -11.349 1.00 89.19 95 VAL A N 1
ATOM 780 C CA . VAL A 1 95 ? -1.352 -0.207 -12.587 1.00 89.19 95 VAL A CA 1
ATOM 781 C C . VAL A 1 95 ? -0.033 0.334 -13.143 1.00 89.19 95 VAL A C 1
ATOM 783 O O . VAL A 1 95 ? 0.063 0.616 -14.334 1.00 89.19 95 VAL A O 1
ATOM 786 N N . THR A 1 96 ? 0.989 0.461 -12.299 1.00 88.81 96 THR A N 1
ATOM 787 C CA . THR A 1 96 ? 2.322 0.912 -12.702 1.00 88.81 96 THR A CA 1
ATOM 788 C C . THR A 1 96 ? 3.268 -0.266 -12.865 1.00 88.81 96 THR A C 1
ATOM 790 O O . THR A 1 96 ? 3.305 -1.166 -12.030 1.00 88.81 96 THR A O 1
ATOM 793 N N . TYR A 1 97 ? 4.066 -0.243 -13.928 1.00 90.25 97 TYR A N 1
ATOM 794 C CA . TYR A 1 97 ? 5.171 -1.180 -14.106 1.00 90.25 97 TYR A CA 1
ATOM 795 C C . TYR A 1 97 ? 6.266 -0.914 -13.082 1.00 90.25 97 TYR A C 1
ATOM 797 O O . TYR A 1 97 ? 6.502 0.240 -12.736 1.00 90.25 97 TYR A O 1
ATOM 805 N N . TRP A 1 98 ? 6.933 -1.959 -12.605 1.00 91.38 98 TRP A N 1
ATOM 806 C CA . TRP A 1 98 ? 7.885 -1.941 -11.492 1.00 91.38 98 TRP A CA 1
ATOM 807 C C . TRP A 1 98 ? 9.314 -1.673 -11.946 1.00 91.38 98 TRP A C 1
ATOM 809 O O . TRP A 1 98 ? 10.156 -1.321 -11.119 1.00 91.38 98 TRP A O 1
ATOM 819 N N . ARG A 1 99 ? 9.602 -1.843 -13.238 1.00 90.81 99 ARG A N 1
ATOM 820 C CA . ARG A 1 99 ? 10.943 -1.713 -13.813 1.00 90.81 99 ARG A CA 1
ATOM 821 C C . ARG A 1 99 ? 10.931 -0.807 -15.037 1.00 90.81 99 ARG A C 1
ATOM 823 O O . ARG A 1 99 ? 9.944 -0.738 -15.772 1.00 90.81 99 ARG A O 1
ATOM 830 N N . GLN A 1 100 ? 12.048 -0.121 -15.238 1.00 90.81 100 GLN A N 1
ATOM 831 C CA . GLN A 1 100 ? 12.277 0.737 -16.394 1.00 90.81 100 GLN A CA 1
ATOM 832 C C . GLN A 1 100 ? 13.695 0.587 -16.934 1.00 90.81 100 GLN A C 1
ATOM 834 O O . GLN A 1 100 ? 14.602 0.150 -16.218 1.00 90.81 100 GLN A O 1
ATOM 839 N N . CYS A 1 101 ? 13.846 0.955 -18.200 1.00 90.69 101 CYS A N 1
ATOM 840 C CA . CYS A 1 101 ? 15.103 1.045 -18.916 1.00 90.69 101 CYS A CA 1
ATOM 841 C C . CYS A 1 101 ? 15.558 2.503 -18.983 1.00 90.69 101 CYS A C 1
ATOM 843 O O . CYS A 1 101 ? 14.823 3.341 -19.504 1.00 90.69 101 CYS A O 1
ATOM 845 N N . ASP A 1 102 ? 16.771 2.794 -18.520 1.00 90.19 102 ASP A N 1
ATOM 846 C CA . ASP A 1 102 ? 17.335 4.149 -18.523 1.00 90.19 102 ASP A CA 1
ATOM 847 C C . ASP A 1 102 ? 18.375 4.329 -19.651 1.00 90.19 102 ASP A C 1
ATOM 849 O O . ASP A 1 102 ? 19.308 5.121 -19.527 1.00 90.19 102 ASP A O 1
ATOM 853 N N . VAL A 1 103 ? 18.254 3.586 -20.758 1.00 88.62 103 VAL A N 1
ATOM 854 C CA . VAL A 1 103 ? 19.179 3.659 -21.906 1.00 88.62 103 VAL A CA 1
ATOM 855 C C . VAL A 1 103 ? 18.632 4.592 -22.991 1.00 88.62 103 VAL A C 1
ATOM 857 O O . VAL A 1 103 ? 17.491 4.466 -23.427 1.00 88.62 103 VAL A O 1
ATOM 860 N N . ALA A 1 104 ? 19.466 5.521 -23.454 1.00 84.25 104 ALA A N 1
ATOM 861 C CA . ALA A 1 104 ? 19.158 6.460 -24.524 1.00 84.25 104 ALA A CA 1
ATOM 862 C C . ALA A 1 104 ? 18.949 5.741 -25.866 1.00 84.25 104 ALA A C 1
ATOM 864 O O . ALA A 1 104 ? 19.720 4.857 -26.234 1.00 84.25 104 ALA A O 1
ATOM 865 N N . GLY A 1 105 ? 17.935 6.168 -26.622 1.00 80.19 105 GLY A N 1
ATOM 866 C CA . GLY A 1 105 ? 17.579 5.576 -27.918 1.00 80.19 105 GLY A CA 1
ATOM 867 C C . GLY A 1 105 ? 16.551 4.445 -27.836 1.00 80.19 105 GLY A C 1
ATOM 868 O O . GLY A 1 105 ? 16.094 3.986 -28.876 1.00 80.19 105 GLY A O 1
ATOM 869 N N . VAL A 1 106 ? 16.154 4.041 -26.626 1.00 83.88 106 VAL A N 1
ATOM 870 C CA . VAL A 1 106 ? 15.003 3.167 -26.393 1.00 83.88 106 VAL A CA 1
ATOM 871 C C . VAL A 1 106 ? 13.761 4.040 -26.234 1.00 83.88 106 VAL A C 1
ATOM 873 O O . VAL A 1 106 ? 13.639 4.771 -25.257 1.00 83.88 106 VAL A O 1
ATOM 876 N N . ASP A 1 107 ? 12.847 3.983 -27.197 1.00 81.75 107 ASP A N 1
ATOM 877 C CA . ASP A 1 107 ? 11.607 4.770 -27.226 1.00 81.75 107 ASP A CA 1
ATOM 878 C C . ASP A 1 107 ? 10.339 3.906 -27.105 1.00 81.75 107 ASP A C 1
ATOM 880 O O . ASP A 1 107 ? 9.268 4.410 -26.765 1.00 81.75 107 ASP A O 1
ATOM 884 N N . ASN A 1 108 ? 10.458 2.596 -27.335 1.00 84.38 108 ASN A N 1
ATOM 885 C CA . ASN A 1 108 ? 9.347 1.649 -27.337 1.00 84.38 108 ASN A CA 1
ATOM 886 C C . ASN A 1 108 ? 9.439 0.622 -26.194 1.00 84.38 108 ASN A C 1
ATOM 888 O O . ASN A 1 108 ? 10.519 0.204 -25.780 1.00 84.38 108 ASN A O 1
ATOM 892 N N . GLU A 1 109 ? 8.279 0.140 -25.730 1.00 83.81 109 GLU A N 1
ATOM 893 C CA . GLU A 1 109 ? 8.169 -0.868 -24.658 1.00 83.81 109 GLU A CA 1
ATOM 894 C C . GLU A 1 109 ? 8.890 -2.190 -24.999 1.00 83.81 109 GLU A C 1
ATOM 896 O O . GLU A 1 109 ? 9.487 -2.834 -24.132 1.00 83.81 109 GLU A O 1
ATOM 901 N N . TYR A 1 110 ? 8.858 -2.593 -26.274 1.00 84.94 110 TYR A N 1
ATOM 902 C CA . TYR A 1 110 ? 9.517 -3.814 -26.744 1.00 84.94 110 TYR A CA 1
ATOM 903 C C . TYR A 1 110 ? 11.042 -3.7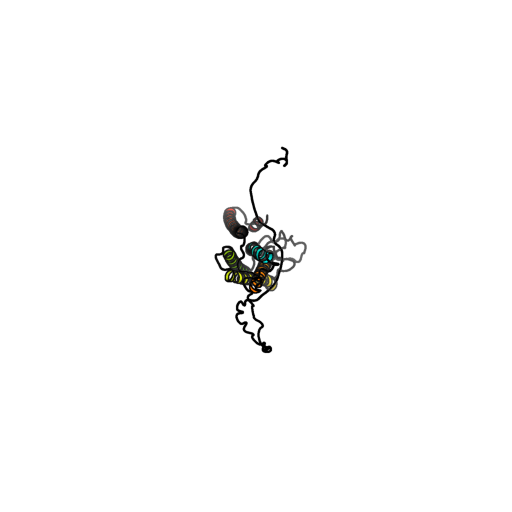28 -26.590 1.00 84.94 110 TYR A C 1
ATOM 905 O O . TYR A 1 110 ? 11.658 -4.631 -26.022 1.00 84.94 110 TYR A O 1
ATOM 913 N N . ASP A 1 111 ? 11.635 -2.607 -27.001 1.00 84.81 111 ASP A N 1
ATOM 914 C CA . ASP A 1 111 ? 13.079 -2.382 -26.901 1.00 84.81 111 ASP A CA 1
ATOM 915 C C . ASP A 1 111 ? 13.512 -2.169 -25.441 1.00 84.81 111 ASP A C 1
ATOM 917 O O . ASP A 1 111 ? 14.577 -2.637 -25.031 1.00 84.81 111 ASP A O 1
ATOM 921 N N . ALA A 1 112 ? 12.640 -1.587 -24.608 1.00 85.12 112 ALA A N 1
ATOM 922 C CA . ALA A 1 112 ? 12.850 -1.449 -23.165 1.00 85.12 112 ALA A CA 1
ATOM 923 C C . ALA A 1 112 ? 12.869 -2.787 -22.412 1.00 85.12 112 ALA A C 1
ATOM 925 O O . ALA A 1 112 ? 13.425 -2.870 -21.321 1.00 85.12 112 ALA A O 1
ATOM 926 N N . THR A 1 113 ? 12.305 -3.854 -22.983 1.00 84.50 113 THR A N 1
ATOM 927 C CA . THR A 1 113 ? 12.409 -5.197 -22.391 1.00 84.50 113 THR A CA 1
ATOM 928 C C . THR A 1 113 ? 13.809 -5.783 -22.582 1.00 84.50 113 THR A C 1
ATOM 930 O O . THR A 1 113 ? 14.318 -6.477 -21.700 1.00 84.50 113 THR A O 1
ATOM 933 N N . ILE A 1 114 ? 14.432 -5.508 -23.732 1.00 85.25 114 ILE A N 1
ATOM 934 C CA . ILE A 1 114 ? 15.766 -6.008 -24.083 1.00 85.25 114 ILE A CA 1
ATOM 935 C C . ILE A 1 114 ? 16.844 -5.146 -23.414 1.00 85.25 114 ILE A C 1
ATOM 937 O O . ILE A 1 114 ? 17.819 -5.700 -22.910 1.00 85.25 114 ILE A O 1
ATOM 941 N N . CYS A 1 115 ? 16.642 -3.822 -23.350 1.00 84.31 115 CYS A N 1
ATOM 942 C CA . CYS A 1 115 ? 17.606 -2.854 -22.814 1.00 84.31 115 CYS A CA 1
ATOM 943 C C . CYS A 1 115 ? 19.022 -3.078 -23.354 1.00 84.31 115 CYS A C 1
ATOM 945 O O . CYS A 1 115 ? 19.957 -3.309 -22.583 1.00 84.31 115 CYS A O 1
ATOM 947 N N . ASP A 1 116 ? 19.171 -3.054 -24.678 1.00 84.75 116 ASP A N 1
ATOM 948 C CA . ASP A 1 116 ? 20.485 -3.224 -25.288 1.00 84.75 116 ASP A CA 1
ATOM 949 C C . ASP A 1 116 ? 21.386 -2.026 -24.951 1.00 84.75 116 ASP A C 1
ATOM 951 O O . ASP A 1 116 ? 21.001 -0.870 -25.135 1.00 84.75 116 ASP A O 1
ATOM 955 N N . TRP A 1 117 ? 22.577 -2.297 -24.419 1.00 84.19 117 TRP A N 1
ATOM 956 C CA . TRP A 1 117 ? 23.500 -1.272 -23.940 1.00 84.19 117 TRP A CA 1
ATOM 957 C C . TRP A 1 117 ? 24.910 -1.516 -24.470 1.00 84.19 117 TRP A C 1
ATOM 959 O O . TRP A 1 117 ? 25.531 -2.546 -24.213 1.00 84.19 117 TRP A O 1
ATOM 969 N N . ASN A 1 118 ? 25.463 -0.511 -25.150 1.00 82.19 118 ASN A N 1
ATOM 970 C CA . ASN A 1 118 ? 26.779 -0.571 -25.793 1.00 82.19 118 ASN A CA 1
ATOM 971 C C . ASN A 1 118 ? 27.963 -0.335 -24.823 1.00 82.19 118 ASN A C 1
ATOM 973 O O . ASN A 1 118 ? 29.076 -0.028 -25.242 1.00 82.19 118 ASN A O 1
ATOM 977 N N . GLY A 1 119 ? 27.743 -0.398 -23.506 1.00 81.94 119 GLY A N 1
ATOM 978 C CA . GLY A 1 119 ? 28.796 -0.180 -22.504 1.00 81.94 119 GLY A CA 1
ATOM 979 C C . GLY A 1 119 ? 29.191 1.287 -22.268 1.00 81.94 119 GLY A C 1
ATOM 980 O O . GLY A 1 119 ? 29.995 1.572 -21.375 1.00 81.94 119 GLY A O 1
ATOM 981 N N . ASP A 1 120 ? 28.632 2.228 -23.032 1.00 85.44 120 ASP A N 1
ATOM 982 C CA . ASP A 1 120 ? 28.909 3.658 -22.896 1.00 85.44 120 ASP A CA 1
ATOM 983 C C . ASP A 1 120 ? 28.055 4.280 -21.780 1.00 85.44 120 ASP A C 1
ATOM 985 O O . ASP A 1 120 ? 26.835 4.154 -21.747 1.00 85.44 120 ASP A O 1
ATOM 989 N N . LYS A 1 121 ? 28.692 4.975 -20.837 1.00 81.38 121 LYS A N 1
ATOM 990 C CA . LYS A 1 121 ? 27.992 5.620 -19.715 1.00 81.38 121 LYS A CA 1
ATOM 991 C C . LYS A 1 121 ? 27.302 6.925 -20.108 1.00 81.38 121 LYS A C 1
ATOM 993 O O . LYS A 1 121 ? 26.515 7.444 -19.325 1.00 81.38 121 LYS A O 1
ATOM 998 N N . THR A 1 122 ? 27.614 7.477 -21.279 1.00 82.25 122 THR A N 1
ATOM 999 C CA . THR A 1 122 ? 26.981 8.709 -21.773 1.00 82.25 122 THR A CA 1
ATOM 1000 C C . THR A 1 122 ? 25.597 8.463 -22.369 1.00 82.25 122 THR A C 1
ATOM 1002 O O . THR A 1 122 ? 24.830 9.406 -22.537 1.00 82.25 122 THR A O 1
ATOM 1005 N N . THR A 1 123 ? 25.244 7.200 -22.626 1.00 83.56 123 THR A N 1
ATOM 1006 C CA . THR A 1 123 ? 23.945 6.794 -23.171 1.00 83.56 123 THR A CA 1
ATOM 1007 C C . THR A 1 123 ? 22.925 6.468 -22.080 1.00 83.56 123 THR A C 1
ATOM 1009 O O . THR A 1 123 ? 21.993 5.718 -22.344 1.00 83.56 123 THR A O 1
ATOM 1012 N N . PHE A 1 124 ? 23.097 6.966 -20.852 1.00 85.31 124 PHE A N 1
ATOM 1013 C CA . PHE A 1 124 ? 22.074 6.857 -19.812 1.00 85.31 124 PHE A CA 1
ATOM 1014 C C . PHE A 1 124 ? 21.204 8.110 -19.800 1.00 85.31 124 PHE A C 1
ATOM 1016 O O . PHE A 1 124 ? 21.720 9.228 -19.750 1.00 85.31 124 PHE A O 1
ATOM 1023 N N . VAL A 1 125 ? 19.890 7.916 -19.838 1.00 83.56 125 VAL A N 1
ATOM 1024 C CA . VAL A 1 125 ? 18.919 8.994 -19.642 1.00 83.56 125 VAL A CA 1
ATOM 1025 C C . VAL A 1 125 ? 18.618 9.173 -18.160 1.00 83.56 125 VAL A C 1
ATOM 1027 O O . VAL A 1 125 ? 18.955 8.339 -17.316 1.00 83.56 125 VAL A O 1
ATOM 1030 N N . THR A 1 126 ? 17.998 10.298 -17.819 1.00 84.62 126 THR A N 1
ATOM 1031 C CA . THR A 1 126 ? 17.525 10.506 -16.452 1.00 84.62 126 THR A CA 1
ATOM 1032 C C . THR A 1 126 ? 16.415 9.504 -16.123 1.00 84.62 126 THR A C 1
ATOM 1034 O O . THR A 1 126 ? 15.640 9.125 -16.995 1.00 84.62 126 THR A O 1
ATOM 1037 N N . HIS A 1 127 ? 16.267 9.123 -14.849 1.00 82.50 127 HIS A N 1
ATOM 1038 C CA . HIS A 1 127 ? 15.206 8.196 -14.421 1.00 82.50 127 HIS A CA 1
ATOM 1039 C C . HIS A 1 127 ? 13.777 8.679 -14.747 1.00 82.50 127 HIS A C 1
ATOM 1041 O O . HIS A 1 127 ? 12.839 7.895 -14.659 1.00 82.50 127 HIS A O 1
ATOM 1047 N N . LEU A 1 128 ? 13.601 9.965 -15.079 1.00 82.50 128 LEU A N 1
ATOM 1048 C CA . LEU A 1 128 ? 12.326 10.560 -15.491 1.00 82.50 128 LEU A CA 1
ATOM 1049 C C . LEU A 1 128 ? 11.984 10.279 -16.961 1.00 82.50 128 LEU A C 1
ATOM 1051 O O . LEU A 1 128 ? 10.811 10.267 -17.318 1.00 82.50 128 LEU A O 1
ATOM 1055 N N . GLU A 1 129 ? 13.000 10.077 -17.799 1.00 82.56 129 GLU A N 1
ATOM 1056 C CA . GLU A 1 129 ? 12.877 9.803 -19.236 1.00 82.56 129 GLU A CA 1
ATOM 1057 C C . GLU A 1 129 ? 12.988 8.302 -19.547 1.00 82.56 129 GLU A C 1
ATOM 1059 O O . GLU A 1 129 ? 12.901 7.902 -20.706 1.00 82.56 129 GLU A O 1
ATOM 1064 N N . GLY A 1 130 ? 13.185 7.472 -18.518 1.00 83.31 130 GLY A N 1
ATOM 1065 C CA . GLY A 1 130 ? 13.267 6.024 -18.650 1.00 83.31 130 GLY A CA 1
ATOM 1066 C C . GLY A 1 130 ? 11.961 5.414 -19.163 1.00 83.31 130 GLY A C 1
ATOM 1067 O O . GLY A 1 130 ? 10.860 5.812 -18.774 1.00 83.31 130 GLY A O 1
ATOM 1068 N N . VAL A 1 131 ? 12.082 4.407 -20.027 1.00 87.44 131 VAL A N 1
ATOM 1069 C CA . VAL A 1 131 ? 10.927 3.704 -20.596 1.00 87.44 131 VAL A CA 1
ATOM 1070 C C . VAL A 1 131 ? 10.580 2.503 -19.723 1.00 87.44 131 VAL A C 1
ATOM 1072 O O . VAL A 1 131 ? 11.391 1.601 -19.506 1.00 87.44 131 VAL A O 1
ATOM 1075 N N . THR A 1 132 ? 9.355 2.486 -19.203 1.00 88.75 132 THR A N 1
ATOM 1076 C CA . THR A 1 132 ? 8.816 1.384 -18.394 1.00 88.75 132 THR A CA 1
ATOM 1077 C C . THR A 1 132 ? 8.382 0.203 -19.259 1.00 88.75 132 THR A C 1
ATOM 1079 O O . THR A 1 132 ? 7.849 0.418 -20.346 1.00 88.75 132 THR A O 1
ATOM 1082 N N . PHE A 1 133 ? 8.522 -1.026 -18.758 1.00 88.75 133 PHE A N 1
ATOM 1083 C CA . PHE A 1 133 ? 8.144 -2.241 -19.492 1.00 88.75 133 PHE A CA 1
ATOM 1084 C C . PHE A 1 133 ? 7.385 -3.252 -18.626 1.00 88.75 133 PHE A C 1
ATOM 1086 O O . PHE A 1 133 ? 7.499 -3.249 -17.399 1.00 88.75 133 PHE A O 1
ATOM 1093 N N . ALA A 1 134 ? 6.611 -4.131 -19.270 1.00 87.69 134 ALA A N 1
ATOM 1094 C CA . ALA A 1 134 ? 5.715 -5.055 -18.584 1.00 87.69 134 ALA A CA 1
ATOM 1095 C C . ALA A 1 134 ? 6.412 -6.050 -17.637 1.00 87.69 134 ALA A C 1
ATOM 1097 O O . ALA A 1 134 ? 7.382 -6.737 -17.977 1.00 87.69 134 ALA A O 1
ATOM 1098 N N . ASP A 1 135 ? 5.837 -6.192 -16.441 1.00 87.06 135 ASP A N 1
ATOM 1099 C CA . ASP A 1 135 ? 6.268 -7.160 -15.438 1.00 87.06 135 ASP A CA 1
ATOM 1100 C C . ASP A 1 135 ? 5.699 -8.560 -15.682 1.00 87.06 135 ASP A C 1
ATOM 1102 O O . ASP A 1 135 ? 4.641 -8.737 -16.299 1.00 87.06 135 ASP A O 1
ATOM 1106 N N . PRO A 1 136 ? 6.384 -9.602 -15.182 1.00 89.62 136 PRO A N 1
ATOM 1107 C CA . PRO A 1 136 ? 5.934 -10.964 -15.384 1.00 89.62 136 PRO A CA 1
ATOM 1108 C C . PRO A 1 136 ? 4.570 -11.221 -14.728 1.00 89.62 136 PRO A C 1
ATOM 1110 O O . PRO A 1 136 ? 4.281 -10.791 -13.611 1.00 89.62 136 PRO A O 1
ATOM 1113 N N . LYS A 1 137 ? 3.736 -12.014 -15.412 1.00 89.81 137 LYS A N 1
ATOM 1114 C CA . LYS A 1 137 ? 2.332 -12.266 -15.034 1.00 89.81 137 LYS A CA 1
ATOM 1115 C C . LYS A 1 137 ? 2.154 -12.812 -13.614 1.00 89.81 137 LYS A C 1
ATOM 1117 O O . LYS A 1 137 ? 1.127 -12.550 -12.998 1.00 89.81 137 LYS A O 1
ATOM 1122 N N . TRP A 1 138 ? 3.128 -13.561 -13.090 1.00 91.88 138 TRP A N 1
ATOM 1123 C CA . TRP A 1 138 ? 3.065 -14.095 -11.726 1.00 91.88 138 TRP A CA 1
ATOM 1124 C C . TRP A 1 138 ? 3.062 -12.978 -10.673 1.00 91.88 138 TRP A C 1
ATOM 1126 O O . TRP A 1 138 ? 2.309 -13.068 -9.707 1.00 91.88 138 TRP A O 1
ATOM 1136 N N . CYS A 1 139 ? 3.829 -11.904 -10.891 1.00 90.81 139 CYS A N 1
ATOM 1137 C CA . CYS A 1 139 ? 3.877 -10.743 -10.003 1.00 90.81 139 CYS A CA 1
ATOM 1138 C C . CYS A 1 139 ? 2.511 -10.043 -9.969 1.00 90.81 139 CYS A C 1
ATOM 1140 O O . CYS A 1 139 ? 1.939 -9.832 -8.898 1.00 90.81 139 CYS A O 1
ATOM 1142 N N . LEU A 1 140 ? 1.929 -9.801 -11.149 1.00 90.31 140 LEU A N 1
ATOM 1143 C CA . LEU A 1 140 ? 0.611 -9.181 -11.294 1.00 90.31 140 LEU A CA 1
ATOM 1144 C C . LEU A 1 140 ? -0.481 -10.006 -10.601 1.00 90.31 140 LEU A C 1
ATOM 1146 O O . LEU A 1 140 ? -1.245 -9.471 -9.800 1.00 90.31 140 LEU A O 1
ATOM 1150 N N . VAL A 1 141 ? -0.542 -11.316 -10.866 1.00 93.38 141 VAL A N 1
ATOM 1151 C CA . VAL A 1 141 ? -1.565 -12.199 -10.282 1.00 93.38 141 VAL A CA 1
ATOM 1152 C C . VAL A 1 141 ? -1.465 -12.231 -8.758 1.00 93.38 141 VAL A C 1
ATOM 1154 O O . VAL A 1 141 ? -2.483 -12.103 -8.080 1.00 93.38 141 VAL A O 1
ATOM 1157 N N . LEU A 1 142 ? -0.259 -12.365 -8.204 1.00 93.62 142 LEU A N 1
ATOM 1158 C CA . LEU A 1 142 ? -0.082 -12.397 -6.754 1.00 93.62 142 LEU A CA 1
ATOM 1159 C C . LEU A 1 142 ? -0.427 -11.046 -6.106 1.00 93.62 142 LEU A C 1
ATOM 1161 O O . LEU A 1 142 ? -1.051 -11.036 -5.045 1.00 93.62 142 LEU A O 1
ATOM 1165 N N . ASN A 1 143 ? -0.110 -9.920 -6.755 1.00 93.69 143 ASN A N 1
ATOM 1166 C CA . ASN A 1 143 ? -0.481 -8.594 -6.256 1.00 93.69 143 ASN A CA 1
ATOM 1167 C C . ASN A 1 143 ? -2.017 -8.437 -6.211 1.00 93.69 143 ASN A C 1
ATOM 1169 O O . ASN A 1 143 ? -2.574 -8.040 -5.185 1.00 93.69 143 ASN A O 1
ATOM 1173 N N . VAL A 1 144 ? -2.734 -8.887 -7.250 1.00 94.00 144 VAL A N 1
ATOM 1174 C CA . VAL A 1 144 ? -4.211 -8.925 -7.247 1.00 94.00 144 VAL A CA 1
ATOM 1175 C C . VAL A 1 144 ? -4.752 -9.776 -6.097 1.00 94.00 144 VAL A C 1
ATOM 1177 O O . VAL A 1 144 ? -5.678 -9.356 -5.404 1.00 94.00 144 VAL A O 1
ATOM 1180 N N . VAL A 1 145 ? -4.179 -10.958 -5.853 1.00 95.19 145 VAL A N 1
ATOM 1181 C CA . VAL A 1 145 ? -4.615 -11.825 -4.746 1.00 95.19 145 VAL A CA 1
ATOM 1182 C C . VAL A 1 145 ? -4.404 -11.136 -3.394 1.00 95.19 145 VAL A C 1
ATOM 1184 O O . VAL A 1 145 ? -5.312 -11.155 -2.559 1.00 95.19 145 VAL A O 1
ATOM 1187 N N . SER A 1 146 ? -3.257 -10.479 -3.180 1.00 95.31 146 SER A N 1
ATOM 1188 C CA . SER A 1 146 ? -3.029 -9.709 -1.949 1.00 95.31 146 SER A CA 1
ATOM 1189 C C . SER A 1 146 ? -4.009 -8.555 -1.784 1.00 95.31 146 SER A C 1
ATOM 1191 O O . SER A 1 146 ? -4.510 -8.330 -0.683 1.00 95.31 146 SER A O 1
ATOM 1193 N N . LEU A 1 147 ? -4.344 -7.871 -2.876 1.00 93.19 147 LEU A N 1
ATOM 1194 C CA . LEU A 1 147 ? -5.289 -6.766 -2.883 1.00 93.19 147 LEU A CA 1
ATOM 1195 C C . LEU A 1 147 ? -6.700 -7.223 -2.506 1.00 93.19 147 LEU A C 1
ATOM 1197 O O . LEU A 1 147 ? -7.364 -6.576 -1.698 1.00 93.19 147 LEU A O 1
ATOM 1201 N N . VAL A 1 148 ? -7.149 -8.370 -3.024 1.00 94.44 148 VAL A N 1
ATOM 1202 C CA . VAL A 1 148 ? -8.447 -8.950 -2.648 1.00 94.44 148 VAL A CA 1
ATOM 1203 C C . VAL A 1 148 ? -8.477 -9.275 -1.154 1.00 94.44 148 VAL A C 1
ATOM 1205 O O . VAL A 1 148 ? -9.440 -8.918 -0.476 1.00 94.44 148 VAL A O 1
ATOM 1208 N N . MET A 1 149 ? -7.416 -9.879 -0.614 1.00 93.69 149 MET A N 1
ATOM 1209 C CA . MET A 1 149 ? -7.323 -10.157 0.825 1.00 93.69 149 MET A CA 1
ATOM 1210 C C . MET A 1 149 ? -7.323 -8.870 1.666 1.00 93.69 149 MET A C 1
ATOM 1212 O O . MET A 1 149 ? -8.053 -8.776 2.655 1.00 93.69 149 MET A O 1
ATOM 1216 N N . GLY A 1 150 ? -6.578 -7.843 1.245 1.00 92.38 150 GLY A N 1
ATOM 1217 C CA . GLY A 1 150 ? -6.559 -6.526 1.888 1.00 92.38 150 GLY A CA 1
ATOM 1218 C C . GLY A 1 150 ? -7.931 -5.843 1.894 1.00 92.38 150 GLY A C 1
ATOM 1219 O O . GLY A 1 150 ? -8.377 -5.321 2.922 1.00 92.38 150 GLY A O 1
ATOM 1220 N N . PHE A 1 151 ? -8.650 -5.915 0.772 1.00 91.06 151 PHE A N 1
ATOM 1221 C CA . PHE A 1 151 ? -10.010 -5.401 0.625 1.00 91.06 151 PHE A CA 1
ATOM 1222 C C . PHE A 1 151 ? -11.026 -6.139 1.502 1.00 91.06 151 PHE A C 1
ATOM 1224 O O . PHE A 1 151 ? -11.813 -5.496 2.196 1.00 91.06 151 PHE A O 1
ATOM 1231 N N . VAL A 1 152 ? -10.972 -7.472 1.547 1.00 91.25 152 VAL A N 1
ATOM 1232 C CA . VAL A 1 152 ? -11.813 -8.269 2.453 1.00 91.25 152 VAL A CA 1
ATOM 1233 C C . VAL A 1 152 ? -11.541 -7.885 3.910 1.00 91.25 152 VAL A C 1
ATOM 1235 O O . VAL A 1 152 ? -12.487 -7.642 4.661 1.00 91.25 152 VAL A O 1
ATOM 1238 N N . GLY A 1 153 ? -10.272 -7.733 4.304 1.00 89.94 153 GLY A N 1
ATOM 1239 C CA . GLY A 1 153 ? -9.901 -7.266 5.643 1.00 89.94 153 GLY A CA 1
ATOM 1240 C C . GLY A 1 153 ? -10.504 -5.898 5.990 1.00 89.94 153 GLY A C 1
ATOM 1241 O O . GLY A 1 153 ? -11.063 -5.736 7.078 1.00 89.94 153 GLY A O 1
ATOM 1242 N N . ASN A 1 154 ? -10.476 -4.955 5.042 1.00 89.56 154 ASN A N 1
ATOM 1243 C CA . ASN A 1 154 ? -11.088 -3.630 5.173 1.00 89.56 154 ASN A CA 1
ATOM 1244 C C . ASN A 1 154 ? -12.623 -3.694 5.342 1.00 89.56 154 ASN A C 1
ATOM 1246 O O . ASN A 1 154 ? -13.180 -2.963 6.161 1.00 89.56 154 ASN A O 1
ATOM 1250 N N . ILE A 1 155 ? -13.318 -4.598 4.638 1.00 88.12 155 ILE A N 1
ATOM 1251 C CA . ILE A 1 155 ? -14.772 -4.795 4.798 1.00 88.12 155 ILE A CA 1
ATOM 1252 C C . ILE A 1 155 ? -15.115 -5.303 6.202 1.00 88.12 155 ILE A C 1
ATOM 1254 O O . ILE A 1 155 ? -16.052 -4.796 6.824 1.00 88.12 155 ILE A O 1
ATOM 1258 N N . PHE A 1 156 ? -14.379 -6.291 6.718 1.00 87.19 156 PHE A N 1
ATOM 1259 C CA . PHE A 1 156 ? -14.610 -6.807 8.073 1.00 87.19 156 PHE A CA 1
ATOM 1260 C C . PHE A 1 156 ? -14.372 -5.732 9.138 1.00 87.19 156 PHE A C 1
ATOM 1262 O O . PHE A 1 156 ? -15.165 -5.607 10.076 1.00 87.19 156 PHE A O 1
ATOM 1269 N N . LEU A 1 157 ? -13.353 -4.898 8.933 1.00 84.31 157 LEU A N 1
ATOM 1270 C CA . LEU A 1 157 ? -13.043 -3.752 9.783 1.00 84.31 157 LEU A CA 1
ATOM 1271 C C . LEU A 1 157 ? -14.194 -2.726 9.759 1.00 84.31 157 LEU A C 1
ATOM 1273 O O . LEU A 1 157 ? -14.686 -2.285 10.797 1.00 84.31 157 LEU A O 1
ATOM 1277 N N . LEU A 1 158 ? -14.733 -2.418 8.580 1.00 81.56 158 LEU A N 1
ATOM 1278 C CA . LEU A 1 158 ? -15.888 -1.529 8.439 1.00 81.56 158 LEU A CA 1
ATOM 1279 C C . LEU A 1 158 ? -17.144 -2.101 9.113 1.00 81.56 158 LEU A C 1
ATOM 1281 O O . LEU A 1 158 ? -17.897 -1.384 9.783 1.00 81.56 158 LEU A O 1
ATOM 1285 N N . CYS A 1 159 ? -17.376 -3.406 8.972 1.00 80.56 159 CYS A N 1
ATOM 1286 C CA . CYS A 1 159 ? -18.503 -4.084 9.604 1.00 80.56 159 CYS A CA 1
ATOM 1287 C C . CYS A 1 159 ? -18.409 -4.070 11.135 1.00 80.56 159 CYS A C 1
ATOM 1289 O O . CYS A 1 159 ? -19.450 -4.002 11.802 1.00 80.56 159 CYS A O 1
ATOM 1291 N N . ASN A 1 160 ? -17.188 -4.084 11.684 1.00 78.75 160 ASN A N 1
ATOM 1292 C CA . ASN A 1 160 ? -16.953 -3.868 13.106 1.00 78.75 160 ASN A CA 1
ATOM 1293 C C . ASN A 1 160 ? -17.444 -2.481 13.529 1.00 78.75 160 ASN A C 1
ATOM 1295 O O . ASN A 1 160 ? -18.295 -2.365 14.416 1.00 78.75 160 ASN A O 1
ATOM 1299 N N . PHE A 1 161 ? -16.986 -1.434 12.841 1.00 72.75 161 PHE A N 1
ATOM 1300 C CA . PHE A 1 161 ? -17.382 -0.077 13.190 1.00 72.75 161 PHE A CA 1
ATOM 1301 C C . PHE A 1 161 ? -18.837 0.214 12.928 1.00 72.75 161 PHE A C 1
ATOM 1303 O O . PHE A 1 161 ? -19.398 1.005 13.658 1.00 72.75 161 PHE A O 1
ATOM 1310 N N . THR A 1 162 ? -19.499 -0.450 11.988 1.00 72.94 162 THR A N 1
ATOM 1311 C CA . THR A 1 162 ? -20.935 -0.242 11.742 1.00 72.94 162 THR A CA 1
ATOM 1312 C C . THR A 1 162 ? -21.815 -0.973 12.776 1.00 72.94 162 THR A C 1
ATOM 1314 O O . THR A 1 162 ? -23.036 -0.947 12.671 1.00 72.94 162 THR A O 1
ATOM 1317 N N . LYS A 1 163 ? -21.240 -1.620 13.813 1.00 72.81 163 LYS A N 1
ATOM 1318 C CA . LYS A 1 163 ? -21.959 -2.521 14.752 1.00 72.81 163 LYS A CA 1
ATOM 1319 C C . LYS A 1 163 ? -22.707 -3.660 14.030 1.00 72.81 163 LYS A C 1
ATOM 1321 O O . LYS A 1 163 ? -23.619 -4.256 14.595 1.00 72.81 163 LYS A O 1
ATOM 1326 N N . ARG A 1 164 ? -22.336 -3.982 12.783 1.00 75.31 164 ARG A N 1
ATOM 1327 C CA . ARG A 1 164 ? -22.969 -5.063 12.005 1.00 75.31 164 ARG A CA 1
ATOM 1328 C C . ARG A 1 164 ? -22.410 -6.422 12.404 1.00 75.31 164 ARG A C 1
ATOM 1330 O O . ARG A 1 164 ? -23.158 -7.392 12.447 1.00 75.31 164 ARG A O 1
ATOM 1337 N N . ILE A 1 165 ? -21.116 -6.482 12.723 1.00 75.94 165 ILE A N 1
ATOM 1338 C CA . ILE A 1 165 ? -20.427 -7.697 13.169 1.00 75.94 165 ILE A CA 1
ATOM 1339 C C . ILE A 1 165 ? -19.785 -7.445 14.536 1.00 75.94 165 ILE A C 1
ATOM 1341 O O . ILE A 1 165 ? -19.254 -6.366 14.808 1.00 75.94 165 ILE A O 1
ATOM 1345 N N . ARG A 1 166 ? -19.837 -8.457 15.410 1.00 78.12 166 ARG A N 1
ATOM 1346 C CA . ARG A 1 166 ? -19.240 -8.412 16.751 1.00 78.12 166 ARG A CA 1
ATOM 1347 C C . ARG A 1 166 ? -17.723 -8.238 16.650 1.00 78.12 166 ARG A C 1
ATOM 1349 O O . ARG A 1 166 ? -17.063 -8.961 15.905 1.00 78.12 166 ARG A O 1
ATOM 1356 N N . TYR A 1 167 ? -17.185 -7.325 17.456 1.00 74.69 167 TYR A N 1
ATOM 1357 C CA . TYR A 1 167 ? -15.752 -7.015 17.549 1.00 74.69 167 TYR A CA 1
ATOM 1358 C C . TYR A 1 167 ? -14.865 -8.253 17.688 1.00 74.69 167 TYR A C 1
ATOM 1360 O O . TYR A 1 167 ? -13.885 -8.387 16.960 1.00 74.69 167 TYR A O 1
ATOM 1368 N N . ILE A 1 168 ? -15.289 -9.204 18.521 1.00 76.19 168 ILE A N 1
ATOM 1369 C CA . ILE A 1 168 ? -14.540 -10.431 18.805 1.00 76.19 168 ILE A CA 1
ATOM 1370 C C . ILE A 1 168 ? -14.303 -11.324 17.576 1.00 76.19 168 ILE A C 1
ATOM 1372 O O . ILE A 1 168 ? -13.358 -12.099 17.573 1.00 76.19 168 ILE A O 1
ATOM 1376 N N . ILE A 1 169 ? -15.138 -11.217 16.535 1.00 81.50 169 ILE A N 1
ATOM 1377 C CA . ILE A 1 169 ? -14.994 -11.990 15.288 1.00 81.50 169 ILE A CA 1
ATOM 1378 C C . ILE A 1 169 ? -14.382 -11.124 14.184 1.00 81.50 169 ILE A C 1
ATOM 1380 O O . ILE A 1 169 ? -13.535 -11.593 13.432 1.00 81.50 169 ILE A O 1
ATOM 1384 N N . ALA A 1 170 ? -14.795 -9.860 14.078 1.00 85.19 170 ALA A N 1
ATOM 1385 C CA . ALA A 1 170 ? -14.379 -8.995 12.979 1.00 85.19 170 ALA A CA 1
ATOM 1386 C C . ALA A 1 170 ? -12.878 -8.667 13.005 1.00 85.19 170 ALA A C 1
ATOM 1388 O O . ALA A 1 170 ? -12.209 -8.809 11.984 1.00 85.19 170 ALA A O 1
ATOM 1389 N N . LEU A 1 171 ? -12.337 -8.282 14.166 1.00 84.38 171 LEU A N 1
ATOM 1390 C CA . LEU A 1 171 ? -10.920 -7.936 14.288 1.00 84.38 171 LEU A CA 1
ATOM 1391 C C . LEU A 1 171 ? -9.950 -9.072 13.943 1.00 84.38 171 LEU A C 1
ATOM 1393 O O . LEU A 1 171 ? -9.050 -8.828 13.140 1.00 84.38 171 LEU A O 1
ATOM 1397 N N . PRO A 1 172 ? -10.075 -10.295 14.498 1.00 88.56 172 PRO A N 1
ATOM 1398 C CA . PRO A 1 172 ? -9.115 -11.352 14.193 1.00 88.56 172 PRO A CA 1
ATOM 1399 C C . PRO A 1 172 ? -9.149 -11.738 12.713 1.00 88.56 172 PRO A C 1
ATOM 1401 O O . PRO A 1 172 ? -8.096 -11.979 12.128 1.00 88.56 172 PRO A O 1
ATOM 1404 N N . VAL A 1 173 ? -10.327 -11.723 12.078 1.00 90.19 173 VAL A N 1
ATOM 1405 C CA . VAL A 1 173 ? -10.441 -11.954 10.631 1.00 90.19 173 VAL A CA 1
ATOM 1406 C C . VAL A 1 173 ? -9.705 -10.866 9.846 1.00 90.19 173 VAL A C 1
ATOM 1408 O O . VAL A 1 173 ? -8.915 -11.198 8.965 1.00 90.19 173 VAL A O 1
ATOM 1411 N N . THR A 1 174 ? -9.895 -9.585 10.183 1.00 91.56 174 THR A N 1
ATOM 1412 C CA . THR A 1 174 ? -9.158 -8.478 9.548 1.00 91.56 174 THR A CA 1
ATOM 1413 C C . THR A 1 174 ? -7.647 -8.631 9.715 1.00 91.56 174 THR A C 1
ATOM 1415 O O . THR A 1 174 ? -6.916 -8.506 8.735 1.00 91.56 174 THR A O 1
ATOM 1418 N N . ILE A 1 175 ? -7.181 -8.948 10.927 1.00 91.62 175 ILE A N 1
ATOM 1419 C CA . ILE A 1 175 ? -5.756 -9.127 11.229 1.00 91.62 175 ILE A CA 1
ATOM 1420 C C . ILE A 1 175 ? -5.162 -10.242 10.360 1.00 91.62 175 ILE A C 1
ATOM 1422 O O . ILE A 1 175 ? -4.147 -10.027 9.700 1.00 91.62 175 ILE A O 1
ATOM 1426 N N . VAL A 1 176 ? -5.805 -11.412 10.312 1.00 94.06 176 VAL A N 1
ATOM 1427 C CA . VAL A 1 176 ? -5.335 -12.549 9.505 1.00 94.06 176 VAL A CA 1
ATOM 1428 C C . VAL A 1 176 ? -5.302 -12.193 8.020 1.00 94.06 176 VAL A C 1
ATOM 1430 O O . VAL A 1 176 ? -4.294 -12.435 7.360 1.00 94.06 176 VAL A O 1
ATOM 1433 N N . MET A 1 177 ? -6.363 -11.575 7.496 1.00 93.50 177 MET A N 1
ATOM 1434 C CA . MET A 1 177 ? -6.438 -11.183 6.084 1.00 93.50 177 MET A CA 1
ATOM 1435 C C . MET A 1 177 ? -5.335 -10.192 5.696 1.00 93.50 177 MET A C 1
ATOM 1437 O O . MET A 1 177 ? -4.717 -10.339 4.643 1.00 93.50 177 MET A O 1
ATOM 1441 N N . TRP A 1 178 ? -5.033 -9.216 6.555 1.00 94.50 178 TRP A N 1
ATOM 1442 C CA . TRP A 1 178 ? -3.956 -8.256 6.312 1.00 94.50 178 TRP A CA 1
ATOM 1443 C C . TRP A 1 178 ? -2.561 -8.857 6.460 1.00 94.50 178 TRP A C 1
ATOM 1445 O O . TRP A 1 178 ? -1.675 -8.488 5.691 1.00 94.50 178 TRP A O 1
ATOM 1455 N N . TYR A 1 179 ? -2.353 -9.816 7.365 1.00 94.94 179 TYR A N 1
ATOM 1456 C CA . TYR A 1 179 ? -1.093 -10.564 7.420 1.00 94.94 179 TYR A CA 1
ATOM 1457 C C . TYR A 1 179 ? -0.867 -11.404 6.170 1.00 94.94 179 TYR A C 1
ATOM 1459 O O . TYR A 1 179 ? 0.243 -11.419 5.644 1.00 94.94 179 TYR A O 1
ATOM 1467 N N . VAL A 1 180 ? -1.911 -12.066 5.666 1.00 95.94 180 VAL A N 1
ATOM 1468 C CA . VAL A 1 180 ? -1.834 -12.817 4.408 1.00 95.94 180 VAL A CA 1
ATOM 1469 C C . VAL A 1 180 ? -1.534 -11.871 3.243 1.00 95.94 180 VAL A C 1
ATOM 1471 O O . VAL A 1 180 ? -0.610 -12.137 2.478 1.00 95.94 180 VAL A O 1
ATOM 1474 N N . ALA A 1 181 ? -2.239 -10.739 3.140 1.00 95.44 181 ALA A N 1
ATOM 1475 C CA . ALA A 1 181 ? -1.979 -9.729 2.111 1.00 95.44 181 ALA A CA 1
ATOM 1476 C C . ALA A 1 181 ? -0.535 -9.198 2.171 1.00 95.44 181 ALA A C 1
ATOM 1478 O O . ALA A 1 181 ? 0.158 -9.157 1.157 1.00 95.44 181 ALA A O 1
ATOM 1479 N N . THR A 1 182 ? -0.063 -8.865 3.374 1.00 95.75 182 THR A N 1
ATOM 1480 C CA . THR A 1 182 ? 1.309 -8.412 3.634 1.00 95.75 182 THR A CA 1
ATOM 1481 C C . THR A 1 182 ? 2.335 -9.465 3.238 1.00 95.75 182 THR A C 1
ATOM 1483 O O . THR A 1 182 ? 3.289 -9.154 2.534 1.00 95.75 182 THR A O 1
ATOM 1486 N N . GLY A 1 183 ? 2.152 -10.714 3.675 1.00 95.69 183 GLY A N 1
ATOM 1487 C CA . GLY A 1 183 ? 3.081 -11.803 3.384 1.00 95.69 183 GLY A CA 1
ATOM 1488 C C . GLY A 1 183 ? 3.206 -12.060 1.886 1.00 95.69 183 GLY A C 1
ATOM 1489 O O . GLY A 1 183 ? 4.309 -12.280 1.394 1.00 95.69 183 GLY A O 1
ATOM 1490 N N . ILE A 1 184 ? 2.095 -11.952 1.151 1.00 95.69 184 ILE A N 1
ATOM 1491 C CA . ILE A 1 184 ? 2.100 -12.030 -0.310 1.00 95.69 184 ILE A CA 1
ATOM 1492 C C . ILE A 1 184 ? 2.867 -10.843 -0.909 1.00 95.69 184 ILE A C 1
ATOM 1494 O O . ILE A 1 184 ? 3.769 -11.074 -1.706 1.00 95.69 184 ILE A O 1
ATOM 1498 N N . LEU A 1 185 ? 2.585 -9.597 -0.509 1.00 95.06 185 LEU A N 1
ATOM 1499 C CA . LEU A 1 185 ? 3.282 -8.415 -1.042 1.00 95.06 185 LEU A CA 1
ATOM 1500 C C . LEU A 1 185 ? 4.794 -8.453 -0.776 1.00 95.06 185 LEU A C 1
ATOM 1502 O O . LEU A 1 185 ? 5.575 -8.239 -1.698 1.00 95.06 185 LEU A O 1
ATOM 1506 N N . ILE A 1 186 ? 5.211 -8.782 0.451 1.00 95.75 186 ILE A N 1
ATOM 1507 C CA . ILE A 1 186 ? 6.629 -8.963 0.803 1.00 95.75 186 ILE A CA 1
ATOM 1508 C C . ILE A 1 186 ? 7.235 -10.111 -0.013 1.00 95.75 186 ILE A C 1
ATOM 1510 O O . ILE A 1 186 ? 8.346 -9.999 -0.524 1.00 95.75 186 ILE A O 1
ATOM 1514 N N . GLY A 1 187 ? 6.505 -11.217 -0.167 1.00 94.81 187 GLY A N 1
ATOM 1515 C CA . GLY A 1 187 ? 6.945 -12.350 -0.973 1.00 94.81 187 GLY A CA 1
ATOM 1516 C C . GLY A 1 187 ? 7.191 -11.970 -2.432 1.00 94.81 187 GLY A C 1
ATOM 1517 O O . GLY A 1 187 ? 8.207 -12.366 -2.995 1.00 94.81 187 GLY A O 1
ATOM 1518 N N . ILE A 1 188 ? 6.308 -11.169 -3.037 1.00 94.38 188 ILE A N 1
ATOM 1519 C CA . ILE A 1 188 ? 6.458 -10.711 -4.425 1.00 94.38 188 ILE A CA 1
ATOM 1520 C C . ILE A 1 188 ? 7.636 -9.743 -4.562 1.00 94.38 188 ILE A C 1
ATOM 1522 O O . ILE A 1 188 ? 8.422 -9.895 -5.494 1.00 94.38 188 ILE A O 1
ATOM 1526 N N . THR A 1 189 ? 7.791 -8.768 -3.659 1.00 93.44 189 THR A N 1
ATOM 1527 C CA . THR A 1 189 ? 8.900 -7.798 -3.743 1.00 93.44 189 THR A CA 1
ATOM 1528 C C . THR A 1 189 ? 10.256 -8.485 -3.596 1.00 93.44 189 THR A C 1
ATOM 1530 O O . THR A 1 189 ? 11.176 -8.189 -4.355 1.00 93.44 189 THR A O 1
ATOM 1533 N N . VAL A 1 190 ? 10.363 -9.468 -2.699 1.00 94.56 190 VAL A N 1
ATOM 1534 C CA . VAL A 1 190 ? 11.563 -10.306 -2.561 1.00 94.56 190 VAL A CA 1
ATOM 1535 C C . VAL A 1 190 ? 11.762 -11.201 -3.787 1.00 94.56 190 VAL A C 1
ATOM 1537 O O . VAL A 1 190 ? 12.875 -11.307 -4.297 1.00 94.56 190 VAL A O 1
ATOM 1540 N N . ALA A 1 191 ? 10.701 -11.831 -4.298 1.00 92.38 191 ALA A N 1
ATOM 1541 C CA . ALA A 1 191 ? 10.786 -12.672 -5.490 1.00 92.38 191 ALA A CA 1
ATOM 1542 C C . ALA A 1 191 ? 11.234 -11.881 -6.730 1.00 92.38 191 ALA A C 1
ATOM 1544 O O . ALA A 1 191 ? 11.949 -12.428 -7.566 1.00 92.38 191 ALA A O 1
ATOM 1545 N N . MET A 1 192 ? 10.867 -10.603 -6.841 1.00 90.00 192 MET A N 1
ATOM 1546 C CA . MET A 1 192 ? 11.326 -9.747 -7.936 1.00 90.00 192 MET A CA 1
ATOM 1547 C C . MET A 1 192 ? 12.842 -9.540 -7.902 1.00 90.00 192 MET A C 1
ATOM 1549 O O . MET A 1 192 ? 13.486 -9.748 -8.925 1.00 90.00 192 MET A O 1
ATOM 1553 N N . GLU A 1 193 ? 13.429 -9.250 -6.738 1.00 89.88 193 GLU A N 1
ATOM 1554 C CA . GLU A 1 193 ? 14.890 -9.103 -6.618 1.00 89.88 193 GLU A CA 1
ATOM 1555 C C . GLU A 1 193 ? 15.633 -10.440 -6.809 1.00 89.88 193 GLU A C 1
ATOM 1557 O O . GLU A 1 193 ? 16.752 -10.455 -7.312 1.00 89.88 193 GLU A O 1
ATOM 1562 N N . LEU A 1 194 ? 15.034 -11.577 -6.434 1.00 90.62 194 LEU A N 1
ATOM 1563 C CA . LEU A 1 194 ? 15.698 -12.885 -6.535 1.00 90.62 194 LEU A CA 1
ATOM 1564 C C . LEU A 1 194 ? 15.626 -13.516 -7.929 1.00 90.62 194 LEU A C 1
ATOM 1566 O O . LEU A 1 194 ? 16.618 -14.068 -8.400 1.00 90.62 194 LEU A O 1
ATOM 1570 N N . TYR A 1 195 ? 14.457 -13.493 -8.570 1.00 88.94 195 TYR A N 1
ATOM 1571 C CA . TYR A 1 195 ? 14.242 -14.202 -9.835 1.00 88.94 195 TYR A CA 1
ATOM 1572 C C . TYR A 1 195 ? 14.454 -13.316 -11.055 1.00 88.94 195 TYR A C 1
ATOM 1574 O O . TYR A 1 195 ? 14.879 -13.816 -12.096 1.00 88.94 195 TYR A O 1
ATOM 1582 N N . VAL A 1 196 ? 14.125 -12.026 -10.958 1.00 87.94 196 VAL A N 1
ATOM 1583 C CA . VAL A 1 196 ? 14.197 -11.103 -12.095 1.00 87.94 196 VAL A CA 1
ATOM 1584 C C . VAL A 1 196 ? 14.748 -9.732 -11.665 1.00 87.94 196 VAL A C 1
ATOM 1586 O O . VAL A 1 196 ? 14.074 -8.713 -11.868 1.00 87.94 196 VAL A O 1
ATOM 1589 N N . PRO A 1 197 ? 15.963 -9.682 -11.075 1.00 85.94 197 PRO A N 1
ATOM 1590 C CA . PRO A 1 197 ? 16.558 -8.422 -10.655 1.00 85.94 197 PRO A CA 1
ATOM 1591 C C . PRO A 1 197 ? 16.776 -7.490 -11.855 1.00 85.94 197 PRO A C 1
ATOM 1593 O O . PRO A 1 197 ? 17.112 -7.962 -12.948 1.00 85.94 197 PRO A O 1
ATOM 1596 N N . PRO A 1 198 ? 16.634 -6.166 -11.674 1.00 84.44 198 PRO A N 1
ATOM 1597 C CA . PRO A 1 198 ? 17.018 -5.207 -12.697 1.00 84.44 198 PRO A CA 1
ATOM 1598 C C . PRO A 1 198 ? 18.528 -5.289 -12.944 1.00 84.44 198 PRO A C 1
ATOM 1600 O O . PRO A 1 198 ? 19.337 -5.316 -12.010 1.00 84.44 198 PRO A O 1
ATOM 1603 N N . MET A 1 199 ? 18.921 -5.312 -14.217 1.00 82.06 199 MET A N 1
ATOM 1604 C CA . MET A 1 199 ? 20.332 -5.310 -14.596 1.00 82.06 199 MET A CA 1
ATOM 1605 C C . MET A 1 199 ? 20.944 -3.934 -14.301 1.00 82.06 199 MET A C 1
ATOM 1607 O O . MET A 1 199 ? 20.694 -2.960 -15.011 1.00 82.06 199 MET A O 1
ATOM 1611 N N . ARG A 1 200 ? 21.763 -3.830 -13.249 1.00 80.06 200 ARG A N 1
ATOM 1612 C CA . ARG A 1 200 ? 22.511 -2.596 -12.943 1.00 80.06 200 ARG A CA 1
ATOM 1613 C C . ARG A 1 200 ? 23.647 -2.443 -13.966 1.00 80.06 200 ARG A C 1
ATOM 1615 O O . ARG A 1 200 ? 24.400 -3.390 -14.158 1.00 80.06 200 ARG A O 1
ATOM 1622 N N . THR A 1 201 ? 23.847 -1.308 -14.640 1.00 78.94 201 THR A N 1
ATOM 1623 C CA . THR A 1 201 ? 23.381 0.081 -14.417 1.00 78.94 201 THR A CA 1
ATOM 1624 C C . THR A 1 201 ? 22.261 0.566 -15.350 1.00 78.94 201 THR A C 1
ATOM 1626 O O . THR A 1 201 ? 21.899 1.733 -15.290 1.00 78.94 201 THR A O 1
ATOM 1629 N N . GLN A 1 202 ? 21.752 -0.294 -16.228 1.00 84.44 202 GLN A N 1
ATOM 1630 C CA . GLN A 1 202 ? 20.843 0.069 -17.325 1.00 84.44 202 GLN A CA 1
ATOM 1631 C C . GLN A 1 202 ? 19.352 0.015 -16.964 1.00 84.44 202 GLN A C 1
ATOM 1633 O O . GLN A 1 202 ? 18.537 0.666 -17.613 1.00 84.44 202 GLN A O 1
ATOM 1638 N N . GLN A 1 203 ? 18.990 -0.763 -15.943 1.00 87.75 203 GLN A N 1
ATOM 1639 C CA . GLN A 1 203 ? 17.620 -0.902 -15.459 1.00 87.75 203 GLN A CA 1
ATOM 1640 C C . GLN A 1 203 ? 17.518 -0.500 -13.991 1.00 87.75 203 GLN A C 1
ATOM 1642 O O . GLN A 1 203 ? 18.407 -0.791 -13.184 1.00 87.75 203 GLN A O 1
ATOM 1647 N N . THR A 1 204 ? 16.388 0.105 -13.633 1.00 90.00 204 THR A N 1
ATOM 1648 C CA . THR A 1 204 ? 16.084 0.504 -12.257 1.00 90.00 204 THR A CA 1
ATOM 1649 C C . THR A 1 204 ? 14.636 0.191 -11.881 1.00 90.00 204 THR A C 1
ATOM 1651 O O . THR A 1 204 ? 13.795 -0.098 -12.739 1.00 90.00 204 THR A O 1
ATOM 1654 N N . TYR A 1 205 ? 14.353 0.233 -10.580 1.00 90.94 205 TYR A N 1
ATOM 1655 C CA . TYR A 1 205 ? 12.997 0.129 -10.054 1.00 90.94 205 TYR A CA 1
ATOM 1656 C C . TYR A 1 205 ? 12.273 1.468 -10.157 1.00 90.94 205 TYR A C 1
ATOM 1658 O O . TYR A 1 205 ? 12.820 2.521 -9.831 1.00 90.94 205 TYR A O 1
ATOM 1666 N N . THR A 1 206 ? 11.013 1.410 -10.561 1.00 91.31 206 THR A N 1
ATOM 1667 C CA . THR A 1 206 ? 10.138 2.575 -10.692 1.00 91.31 206 THR A CA 1
ATOM 1668 C C . THR A 1 206 ? 9.396 2.856 -9.382 1.00 91.31 206 THR A C 1
ATOM 1670 O O . THR A 1 206 ? 9.437 2.083 -8.420 1.00 91.31 206 THR A O 1
ATOM 1673 N N . GLN A 1 207 ? 8.610 3.934 -9.374 1.00 90.12 207 GLN A N 1
ATOM 1674 C CA . GLN A 1 207 ? 7.646 4.234 -8.310 1.00 90.12 207 GLN A CA 1
ATOM 1675 C C . GLN A 1 207 ? 6.674 3.079 -8.000 1.00 90.12 207 GLN A C 1
ATOM 1677 O O . GLN A 1 207 ? 6.281 2.919 -6.847 1.00 90.12 207 GLN A O 1
ATOM 1682 N N . GLY A 1 208 ? 6.326 2.243 -8.986 1.00 90.69 208 GLY A N 1
ATOM 1683 C CA . GLY A 1 208 ? 5.379 1.140 -8.805 1.00 90.69 208 GLY A CA 1
ATOM 1684 C C . GLY A 1 208 ? 5.864 0.083 -7.824 1.00 90.69 208 GLY A C 1
ATOM 1685 O O . GLY A 1 208 ? 5.122 -0.335 -6.932 1.00 90.69 208 GLY A O 1
ATOM 1686 N N . PHE A 1 209 ? 7.150 -0.262 -7.916 1.00 92.00 209 PHE A N 1
ATOM 1687 C CA . PHE A 1 209 ? 7.803 -1.148 -6.956 1.00 92.00 209 PHE A CA 1
ATOM 1688 C C . PHE A 1 209 ? 7.747 -0.567 -5.534 1.00 92.00 209 PHE A C 1
ATOM 1690 O O . PHE A 1 209 ? 7.390 -1.258 -4.579 1.00 92.00 209 PHE A O 1
ATOM 1697 N N . TRP A 1 210 ? 8.030 0.730 -5.385 1.00 93.62 210 TRP A N 1
ATOM 1698 C CA . TRP A 1 210 ? 7.996 1.402 -4.084 1.00 93.62 210 TRP A CA 1
ATOM 1699 C C . TRP A 1 210 ? 6.584 1.513 -3.506 1.00 93.62 210 TRP A C 1
ATOM 1701 O O . TRP A 1 210 ? 6.418 1.378 -2.295 1.00 93.62 210 TRP A O 1
ATOM 1711 N N . TYR A 1 211 ? 5.553 1.673 -4.338 1.00 93.88 211 TYR A N 1
ATOM 1712 C CA . TYR A 1 211 ? 4.164 1.606 -3.882 1.00 93.88 211 TYR A CA 1
ATOM 1713 C C . TYR A 1 211 ? 3.798 0.220 -3.343 1.00 93.88 211 TYR A C 1
ATOM 1715 O O . TYR A 1 211 ? 3.101 0.137 -2.332 1.00 93.88 211 TYR A O 1
ATOM 1723 N N . ALA A 1 212 ? 4.315 -0.864 -3.933 1.00 93.88 212 ALA A N 1
ATOM 1724 C CA . ALA A 1 212 ? 4.110 -2.215 -3.406 1.00 93.88 212 ALA A CA 1
ATOM 1725 C C . ALA A 1 212 ? 4.747 -2.382 -2.017 1.00 93.88 212 ALA A C 1
ATOM 1727 O O . ALA A 1 212 ? 4.121 -2.918 -1.100 1.00 93.88 212 ALA A O 1
ATOM 1728 N N . VAL A 1 213 ? 5.972 -1.871 -1.843 1.00 95.12 213 VAL A N 1
ATOM 1729 C CA . VAL A 1 213 ? 6.676 -1.873 -0.550 1.00 95.12 213 VAL A CA 1
ATOM 1730 C C . VAL A 1 213 ? 5.917 -1.039 0.485 1.00 95.12 213 VAL A C 1
ATOM 1732 O O . VAL A 1 213 ? 5.677 -1.513 1.594 1.00 95.12 213 VAL A O 1
ATOM 1735 N N . LEU A 1 214 ? 5.473 0.168 0.125 1.00 94.81 214 LEU A N 1
ATOM 1736 C CA . LEU A 1 214 ? 4.682 1.028 1.010 1.00 94.81 214 LEU A CA 1
ATOM 1737 C C . LEU A 1 214 ? 3.360 0.368 1.411 1.00 94.81 214 LEU A C 1
ATOM 1739 O O . LEU A 1 214 ? 3.009 0.392 2.590 1.00 94.81 214 LEU A O 1
ATOM 1743 N N . ALA A 1 215 ? 2.656 -0.272 0.473 1.00 94.69 215 ALA A N 1
ATOM 1744 C CA . ALA A 1 215 ? 1.444 -1.031 0.768 1.00 94.69 215 ALA A CA 1
ATOM 1745 C C . ALA A 1 215 ? 1.718 -2.160 1.775 1.00 94.69 215 ALA A C 1
ATOM 1747 O O . ALA A 1 215 ? 0.980 -2.302 2.751 1.00 94.69 215 ALA A O 1
ATOM 1748 N N . ALA A 1 216 ? 2.803 -2.919 1.591 1.00 95.31 216 ALA A N 1
ATOM 1749 C CA . ALA A 1 216 ? 3.207 -3.973 2.519 1.00 95.31 216 ALA A CA 1
ATOM 1750 C C . ALA A 1 216 ? 3.518 -3.422 3.919 1.00 95.31 216 ALA A C 1
ATOM 1752 O O . ALA A 1 216 ? 3.038 -3.957 4.921 1.00 95.31 216 ALA A O 1
ATOM 1753 N N . CYS A 1 217 ? 4.278 -2.326 4.004 1.00 95.31 217 CYS A N 1
ATOM 1754 C CA . CYS A 1 217 ? 4.591 -1.665 5.269 1.00 95.31 217 CYS A CA 1
ATOM 1755 C C . CYS A 1 217 ? 3.324 -1.177 5.975 1.00 95.31 217 CYS A C 1
ATOM 1757 O O . CYS A 1 217 ? 3.159 -1.418 7.168 1.00 95.31 217 CYS A O 1
ATOM 1759 N N . LEU A 1 218 ? 2.411 -0.534 5.247 1.00 93.50 218 LEU A N 1
ATOM 1760 C CA . LEU A 1 218 ? 1.159 -0.038 5.806 1.00 93.50 218 LEU A CA 1
ATOM 1761 C C . LEU A 1 218 ? 0.284 -1.178 6.310 1.00 93.50 218 LEU A C 1
ATOM 1763 O O . LEU A 1 218 ? -0.161 -1.113 7.451 1.00 93.50 218 LEU A O 1
ATOM 1767 N N . TYR A 1 219 ? 0.091 -2.245 5.530 1.00 93.94 219 TYR A N 1
ATOM 1768 C CA . TYR A 1 219 ? -0.661 -3.405 6.007 1.00 93.94 219 TYR A CA 1
ATOM 1769 C C . TYR A 1 219 ? -0.027 -4.044 7.242 1.00 93.94 219 TYR A C 1
ATOM 1771 O O . TYR A 1 219 ? -0.754 -4.357 8.182 1.00 93.94 219 TYR A O 1
ATOM 1779 N N . THR A 1 220 ? 1.306 -4.145 7.288 1.00 93.38 220 THR A N 1
ATOM 1780 C CA . THR A 1 220 ? 2.037 -4.649 8.462 1.00 93.38 220 THR A CA 1
ATOM 1781 C C . THR A 1 220 ? 1.808 -3.766 9.684 1.00 93.38 220 THR A C 1
ATOM 1783 O O . THR A 1 220 ? 1.486 -4.256 10.763 1.00 93.38 220 THR A O 1
ATOM 1786 N N . VAL A 1 221 ? 1.974 -2.450 9.543 1.00 92.69 221 VAL A N 1
ATOM 1787 C CA . VAL A 1 221 ? 1.794 -1.505 10.651 1.00 92.69 221 VAL A CA 1
ATOM 1788 C C . VAL A 1 221 ? 0.350 -1.546 11.134 1.00 92.69 221 VAL A C 1
ATOM 1790 O O . VAL A 1 221 ? 0.110 -1.638 12.335 1.00 92.69 221 VAL A O 1
ATOM 1793 N N . CYS A 1 222 ? -0.620 -1.563 10.221 1.00 90.50 222 CYS A N 1
ATOM 1794 C CA . CYS A 1 222 ? -2.032 -1.603 10.576 1.00 90.50 222 CYS A CA 1
ATOM 1795 C C . CYS A 1 222 ? -2.430 -2.931 11.237 1.00 90.50 222 CYS A C 1
ATOM 1797 O O . CYS A 1 222 ? -3.197 -2.924 12.200 1.00 90.50 222 CYS A O 1
ATOM 1799 N N . SER A 1 223 ? -1.891 -4.067 10.784 1.00 90.06 223 SER A N 1
ATOM 1800 C CA . SER A 1 223 ? -2.141 -5.365 11.416 1.00 90.06 223 SER A CA 1
ATOM 1801 C C . SER A 1 223 ? -1.494 -5.459 12.800 1.00 90.06 223 SER A C 1
ATOM 1803 O O . SER A 1 223 ? -2.119 -5.982 13.719 1.00 90.06 223 SER A O 1
ATOM 1805 N N . MET A 1 224 ? -0.291 -4.902 12.984 1.00 89.25 224 MET A N 1
ATOM 1806 C CA . MET A 1 224 ? 0.380 -4.819 14.290 1.00 89.25 224 MET A CA 1
ATOM 1807 C C . MET A 1 224 ? -0.393 -3.924 15.262 1.00 89.25 224 MET A C 1
ATOM 1809 O O . MET A 1 224 ? -0.620 -4.306 16.407 1.00 89.25 224 MET A O 1
ATOM 1813 N N . LEU A 1 225 ? -0.861 -2.767 14.792 1.00 86.50 225 LEU A N 1
ATOM 1814 C CA . LEU A 1 225 ? -1.724 -1.860 15.545 1.00 86.50 225 LEU A CA 1
ATOM 1815 C C . LEU A 1 225 ? -2.995 -2.583 16.026 1.00 86.50 225 LEU A C 1
ATOM 1817 O O . LEU A 1 225 ? -3.279 -2.609 17.223 1.00 86.50 225 LEU A O 1
ATOM 1821 N N . LEU A 1 226 ? -3.720 -3.253 15.127 1.00 83.19 226 LEU A N 1
ATOM 1822 C CA . LEU A 1 226 ? -4.916 -4.020 15.494 1.00 83.19 226 LEU A CA 1
ATOM 1823 C C . LEU A 1 226 ? -4.613 -5.226 16.398 1.00 83.19 226 LEU A C 1
ATOM 1825 O O . LEU A 1 226 ? -5.425 -5.564 17.258 1.00 83.19 226 LEU A O 1
ATOM 1829 N N . MET A 1 227 ? -3.449 -5.860 16.254 1.00 84.06 227 MET A N 1
ATOM 1830 C CA . MET A 1 227 ? -3.024 -6.938 17.149 1.00 84.06 227 MET A CA 1
ATOM 1831 C C . MET A 1 227 ? -2.801 -6.425 18.572 1.00 84.06 227 MET A C 1
ATOM 1833 O O . MET A 1 227 ? -3.300 -7.028 19.518 1.00 84.06 227 MET A O 1
ATOM 1837 N N . VAL A 1 228 ? -2.112 -5.293 18.729 1.00 80.50 228 VAL A N 1
ATOM 1838 C CA . VAL A 1 228 ? -1.913 -4.636 20.029 1.00 80.50 228 VAL A CA 1
ATOM 1839 C C . VAL A 1 228 ? -3.257 -4.232 20.645 1.00 80.50 228 VAL A C 1
ATOM 1841 O O . VAL A 1 228 ? -3.468 -4.435 21.841 1.00 80.50 228 VAL A O 1
ATOM 1844 N N . ASN A 1 229 ? -4.202 -3.753 19.828 1.00 77.88 229 ASN A N 1
ATOM 1845 C CA . ASN A 1 229 ? -5.571 -3.466 20.267 1.00 77.88 229 ASN A CA 1
ATOM 1846 C C . ASN A 1 229 ? -6.269 -4.714 20.844 1.00 77.88 229 ASN A C 1
ATOM 1848 O O . ASN A 1 229 ? -6.868 -4.647 21.915 1.00 77.88 229 ASN A O 1
ATOM 1852 N N . MET A 1 230 ? -6.137 -5.864 20.177 1.00 69.62 230 MET A N 1
ATOM 1853 C CA . MET A 1 230 ? -6.731 -7.129 20.620 1.00 69.62 230 MET A CA 1
ATOM 1854 C C . MET A 1 230 ? -6.009 -7.743 21.834 1.00 69.62 230 MET A C 1
ATOM 1856 O O . MET A 1 230 ? -6.653 -8.326 22.704 1.00 69.62 230 MET A O 1
ATOM 1860 N N . LEU A 1 231 ? -4.682 -7.604 21.940 1.00 68.31 231 LEU A N 1
ATOM 1861 C CA . LEU A 1 231 ? -3.931 -8.023 23.132 1.00 68.31 231 LEU A CA 1
ATOM 1862 C C . LEU A 1 231 ? -4.358 -7.230 24.371 1.00 68.31 231 LEU A C 1
ATOM 1864 O O . LEU A 1 231 ? -4.516 -7.821 25.438 1.00 68.31 231 LEU A O 1
ATOM 1868 N N . GLY A 1 232 ? -4.605 -5.925 24.223 1.00 64.56 232 GLY A N 1
ATOM 1869 C CA . GLY A 1 232 ? -5.154 -5.090 25.293 1.00 64.56 232 GLY A CA 1
ATOM 1870 C C . GLY A 1 232 ? -6.524 -5.576 25.775 1.00 64.56 232 GLY A C 1
ATOM 1871 O O . GLY A 1 232 ? -6.791 -5.575 26.976 1.00 64.56 232 GLY A O 1
ATOM 1872 N N . TYR A 1 233 ? -7.363 -6.075 24.860 1.00 62.06 233 TYR A N 1
ATOM 1873 C CA . TYR A 1 233 ? -8.645 -6.699 25.197 1.00 62.06 233 TYR A CA 1
ATOM 1874 C C . TYR A 1 233 ? -8.474 -8.006 25.996 1.00 62.06 233 TYR A C 1
ATOM 1876 O O . TYR A 1 233 ? -9.136 -8.194 27.016 1.00 62.06 233 TYR A O 1
ATOM 1884 N N . PHE A 1 234 ? -7.558 -8.893 25.588 1.00 59.00 234 PHE A N 1
ATOM 1885 C CA . PHE A 1 234 ? -7.326 -10.170 26.283 1.00 59.00 234 PHE A CA 1
ATOM 1886 C C . PHE A 1 234 ? -6.642 -10.034 27.650 1.00 59.00 234 PHE A C 1
ATOM 1888 O O . PHE A 1 234 ? -6.836 -10.899 28.502 1.00 59.00 234 PHE A O 1
ATOM 1895 N N . LEU A 1 235 ? -5.877 -8.963 27.887 1.00 55.94 235 LEU A N 1
ATOM 1896 C CA . LEU A 1 235 ? -5.229 -8.703 29.178 1.00 55.94 235 LEU A CA 1
ATOM 1897 C C . LEU A 1 235 ? -6.190 -8.186 30.269 1.00 55.94 235 LEU A C 1
ATOM 1899 O O . LEU A 1 235 ? -5.746 -7.905 31.379 1.00 55.94 235 LEU A O 1
ATOM 1903 N N . GLY A 1 236 ? -7.497 -8.078 29.991 1.00 49.41 236 GLY A N 1
ATOM 1904 C CA . GLY A 1 236 ? -8.502 -7.732 31.006 1.00 49.41 236 GLY A CA 1
ATOM 1905 C C . GLY A 1 236 ? -8.409 -6.286 31.506 1.00 49.41 236 GLY A C 1
ATOM 1906 O O . GLY A 1 236 ? -8.747 -6.005 32.654 1.00 49.41 236 GLY A O 1
ATOM 1907 N N . HIS A 1 237 ? -7.925 -5.370 30.663 1.00 49.94 237 HIS A N 1
ATOM 1908 C CA . HIS A 1 237 ? -7.828 -3.934 30.955 1.00 49.94 237 HIS A CA 1
ATOM 1909 C C . HIS A 1 237 ? -8.968 -3.113 30.303 1.00 49.94 237 HIS A C 1
ATOM 1911 O O . HIS A 1 237 ? -8.880 -1.894 30.224 1.00 49.94 237 HIS A O 1
ATOM 1917 N N . TYR A 1 238 ? -10.041 -3.760 29.817 1.00 48.66 238 TYR A N 1
ATOM 1918 C CA . TYR A 1 238 ? -11.155 -3.089 29.131 1.00 48.66 238 TYR A CA 1
ATOM 1919 C C . TYR A 1 238 ? -12.540 -3.637 29.525 1.00 48.66 238 TYR A C 1
ATOM 1921 O O . TYR A 1 238 ? -12.798 -4.820 29.286 1.00 48.66 238 TYR A O 1
ATOM 1929 N N . PRO A 1 239 ? -13.485 -2.797 30.001 1.00 37.28 239 PRO A N 1
ATOM 1930 C CA . PRO A 1 239 ? -14.906 -3.122 29.971 1.00 37.28 239 PRO A CA 1
ATOM 1931 C C . PRO A 1 239 ? -15.450 -3.053 28.532 1.00 37.28 239 PRO A C 1
ATOM 1933 O O . PRO A 1 239 ? -14.998 -2.283 27.684 1.00 37.28 239 PRO A O 1
ATOM 1936 N N . GLN A 1 240 ? -16.460 -3.879 28.256 1.00 45.19 240 GLN A N 1
ATOM 1937 C CA . GLN A 1 240 ? -16.991 -4.233 26.929 1.00 45.19 240 GLN A CA 1
ATOM 1938 C C . GLN A 1 240 ? -17.695 -3.086 26.162 1.00 45.19 240 GLN A C 1
ATOM 1940 O O . GLN A 1 240 ? -18.196 -3.299 25.056 1.00 45.19 240 GLN A O 1
ATOM 1945 N N . ASN A 1 241 ? -17.712 -1.865 26.706 1.00 37.44 241 ASN A N 1
ATOM 1946 C CA . ASN A 1 241 ? -18.505 -0.747 26.202 1.00 37.44 241 ASN A CA 1
ATOM 1947 C C . ASN A 1 241 ? -17.626 0.438 25.790 1.00 37.44 241 ASN A C 1
ATOM 1949 O O . ASN A 1 241 ? -17.579 1.467 26.456 1.00 37.44 241 ASN A O 1
ATOM 1953 N N . PHE A 1 242 ? -16.984 0.319 24.629 1.00 41.34 242 PHE A N 1
ATOM 1954 C CA . PHE A 1 242 ? -16.480 1.489 23.919 1.00 41.34 242 PHE A CA 1
ATOM 1955 C C . PHE A 1 242 ? -17.643 2.209 23.231 1.00 41.34 242 PHE A C 1
ATOM 1957 O O . PHE A 1 242 ? -18.092 1.825 22.145 1.00 41.34 242 PHE A O 1
ATOM 1964 N N . THR A 1 243 ? -18.132 3.286 23.841 1.00 36.41 243 THR A N 1
ATOM 1965 C CA . THR A 1 243 ? -18.921 4.306 23.144 1.00 36.41 243 THR A CA 1
ATOM 1966 C C . THR A 1 243 ? -17.991 5.097 22.227 1.00 36.41 243 THR A C 1
ATOM 1968 O O . THR A 1 243 ? -17.625 6.234 22.508 1.00 36.41 243 THR A O 1
ATOM 1971 N N . LEU A 1 244 ? -17.578 4.477 21.119 1.00 48.50 244 LEU A N 1
ATOM 1972 C CA . LEU A 1 244 ? -17.050 5.203 19.967 1.00 48.50 244 LEU A CA 1
ATOM 1973 C C . LEU A 1 244 ? -18.091 6.259 19.580 1.00 48.50 244 LEU A C 1
ATOM 1975 O O . LEU A 1 244 ? -19.203 5.910 19.177 1.00 48.50 244 LEU A O 1
ATOM 1979 N N . THR A 1 245 ? -17.741 7.534 19.742 1.00 51.09 245 THR A N 1
ATOM 1980 C CA . THR A 1 245 ? -18.566 8.681 19.357 1.00 51.09 245 THR A CA 1
ATOM 1981 C C . THR A 1 245 ? -18.994 8.513 17.900 1.00 51.09 245 THR A C 1
ATOM 1983 O O . THR A 1 245 ? -18.153 8.261 17.037 1.00 51.09 245 THR A O 1
ATOM 1986 N N . GLU A 1 246 ? -20.291 8.640 17.608 1.00 53.16 246 GLU A N 1
ATOM 1987 C CA . GLU A 1 246 ? -20.859 8.409 16.266 1.00 53.16 246 GLU A CA 1
ATOM 1988 C C . GLU A 1 246 ? -20.136 9.220 15.163 1.00 53.16 246 GLU A C 1
ATOM 1990 O O . GLU A 1 246 ? -19.998 8.745 14.039 1.00 53.16 246 GLU A O 1
ATOM 1995 N N . ALA A 1 247 ? -19.544 10.370 15.509 1.00 54.56 247 ALA A N 1
ATOM 1996 C CA . ALA A 1 247 ? -18.717 11.187 14.616 1.00 54.56 247 ALA A CA 1
ATOM 1997 C C . ALA A 1 247 ? -17.440 10.485 14.096 1.00 54.56 247 ALA A 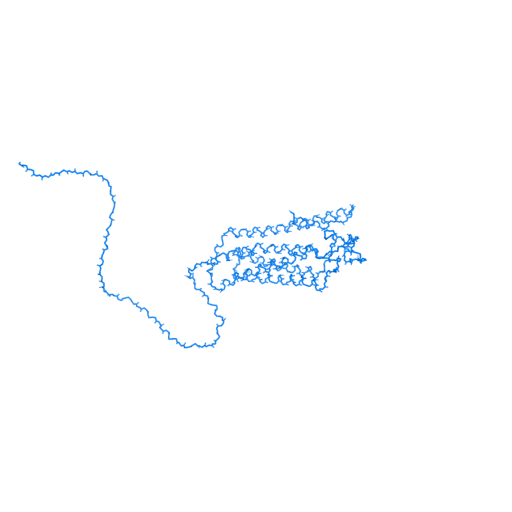C 1
ATOM 1999 O O . ALA A 1 247 ? -17.049 10.659 12.941 1.00 54.56 247 ALA A O 1
ATOM 2000 N N . HIS A 1 248 ? -16.787 9.656 14.916 1.00 60.78 248 HIS A N 1
ATOM 2001 C CA . HIS A 1 248 ? -15.597 8.902 14.506 1.00 60.78 248 HIS A CA 1
ATOM 2002 C C . HIS A 1 248 ? -15.957 7.772 13.532 1.00 60.78 248 HIS A C 1
ATOM 2004 O O . HIS A 1 248 ? -15.232 7.510 12.574 1.00 60.78 248 HIS A O 1
ATOM 2010 N N . ARG A 1 249 ? -17.126 7.149 13.725 1.00 71.06 249 ARG A N 1
ATOM 2011 C CA . ARG A 1 249 ? -17.667 6.117 12.831 1.00 71.06 249 ARG A CA 1
ATOM 2012 C C . ARG A 1 249 ? -17.995 6.686 11.450 1.00 71.06 249 ARG A C 1
ATOM 2014 O O . ARG A 1 249 ? -17.684 6.056 10.442 1.00 71.06 249 ARG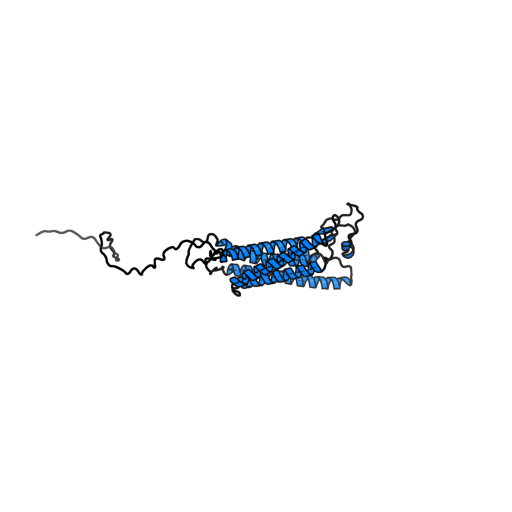 A O 1
ATOM 2021 N N . THR A 1 250 ? -18.594 7.875 11.392 1.00 72.50 250 THR A N 1
ATOM 2022 C CA . THR A 1 250 ? -18.934 8.526 10.120 1.00 72.50 250 THR A CA 1
ATOM 2023 C C . THR A 1 250 ? -17.698 8.964 9.344 1.00 72.50 250 THR A C 1
ATOM 2025 O O . THR A 1 250 ? -17.684 8.815 8.126 1.00 72.50 250 THR A O 1
ATOM 2028 N N . LEU A 1 251 ? -16.641 9.421 10.027 1.00 73.50 251 LEU A N 1
ATOM 2029 C CA . LEU A 1 251 ? -15.383 9.801 9.376 1.00 73.50 251 LEU A CA 1
ATOM 2030 C C . LEU A 1 251 ? -14.723 8.598 8.689 1.00 73.50 251 LEU A C 1
ATOM 2032 O O . LEU A 1 251 ? -14.282 8.708 7.550 1.00 73.50 251 LEU A O 1
ATOM 2036 N N . ILE A 1 252 ? -14.731 7.433 9.338 1.00 73.06 252 ILE A N 1
ATOM 2037 C CA . ILE A 1 252 ? -14.215 6.185 8.759 1.00 73.06 252 ILE A CA 1
ATOM 2038 C C . ILE A 1 252 ? -15.017 5.758 7.523 1.00 73.06 252 ILE A C 1
ATOM 2040 O O . ILE A 1 252 ? -14.447 5.383 6.499 1.00 73.06 252 ILE A O 1
ATOM 2044 N N . LEU A 1 253 ? -16.351 5.806 7.603 1.00 73.12 253 LEU A N 1
ATOM 2045 C CA . LEU A 1 253 ? -17.205 5.459 6.464 1.00 73.12 253 LEU A CA 1
ATOM 2046 C C . LEU A 1 253 ? -16.993 6.424 5.296 1.00 73.12 253 LEU A C 1
ATOM 2048 O O . LEU A 1 253 ? -16.931 5.992 4.145 1.00 73.12 253 LEU A O 1
ATOM 2052 N N . GLN A 1 254 ? -16.842 7.715 5.593 1.00 80.19 254 GLN A N 1
ATOM 2053 C CA . GLN A 1 254 ? -16.596 8.743 4.594 1.00 80.19 254 GLN A CA 1
ATOM 2054 C C . GLN A 1 254 ? -15.265 8.525 3.875 1.00 80.19 254 GLN A C 1
ATOM 2056 O O . GLN A 1 254 ? -15.237 8.576 2.649 1.00 80.19 254 GLN A O 1
ATOM 2061 N N . THR A 1 255 ? -14.176 8.258 4.599 1.00 76.62 255 THR A N 1
ATOM 2062 C CA . THR A 1 255 ? -12.863 8.050 3.973 1.00 76.62 255 THR A CA 1
ATOM 2063 C C . THR A 1 255 ? -12.844 6.780 3.125 1.00 76.62 255 THR A C 1
ATOM 2065 O O . THR A 1 255 ? -12.403 6.831 1.980 1.00 76.62 255 THR A O 1
ATOM 2068 N N . MET A 1 256 ? -13.401 5.663 3.609 1.00 75.25 256 MET A N 1
ATOM 2069 C CA . MET A 1 256 ? -13.508 4.428 2.815 1.00 75.25 256 MET A CA 1
ATOM 2070 C C . MET A 1 256 ? -14.344 4.627 1.541 1.00 75.25 256 MET A C 1
ATOM 2072 O O . MET A 1 256 ? -13.934 4.197 0.463 1.00 75.25 256 MET A O 1
ATOM 2076 N N . PHE A 1 257 ? -15.498 5.296 1.644 1.00 79.38 257 PHE A N 1
ATOM 2077 C CA . PHE A 1 257 ? -16.360 5.562 0.490 1.00 79.38 257 PHE A CA 1
ATOM 2078 C C . PHE A 1 257 ? -15.705 6.525 -0.504 1.00 79.38 257 PHE A C 1
ATOM 2080 O O . PHE A 1 257 ? -15.789 6.312 -1.711 1.00 79.38 257 PHE A O 1
ATOM 2087 N N . PHE A 1 258 ? -14.998 7.540 -0.005 1.00 78.38 258 PHE A N 1
ATOM 2088 C CA . PHE A 1 258 ? -14.227 8.465 -0.827 1.00 78.38 258 PHE A CA 1
ATOM 2089 C C . PHE A 1 258 ? -13.145 7.738 -1.635 1.00 78.38 258 PHE A C 1
ATOM 2091 O O . PHE A 1 258 ? -13.027 7.972 -2.834 1.00 78.38 258 PHE A O 1
ATOM 2098 N N . PHE A 1 259 ? -12.415 6.791 -1.039 1.00 73.88 259 PHE A N 1
ATOM 2099 C CA . PHE A 1 259 ? -11.422 6.005 -1.780 1.00 73.88 259 PHE A CA 1
ATOM 2100 C C . PHE A 1 259 ? -12.044 5.068 -2.821 1.00 73.88 259 PHE A C 1
ATOM 2102 O O . PHE A 1 259 ? -11.508 4.951 -3.922 1.00 73.88 259 PHE A O 1
ATOM 2109 N N . ILE A 1 260 ? -13.188 4.442 -2.522 1.00 76.25 260 ILE A N 1
ATOM 2110 C CA . ILE A 1 260 ? -13.935 3.643 -3.510 1.00 76.25 260 ILE A CA 1
ATOM 2111 C C . ILE A 1 260 ? -14.394 4.529 -4.675 1.00 76.25 260 ILE A C 1
ATOM 2113 O O . ILE A 1 260 ? -14.272 4.138 -5.835 1.00 76.25 260 ILE A O 1
ATOM 2117 N N . TRP A 1 261 ? -14.881 5.735 -4.374 1.00 82.69 261 TRP A N 1
ATOM 2118 C CA . TRP A 1 261 ? -15.272 6.718 -5.378 1.00 82.69 261 TRP A CA 1
ATOM 2119 C C . TRP A 1 261 ? -14.092 7.145 -6.258 1.00 82.69 261 TRP A C 1
ATOM 2121 O O . TRP A 1 261 ? -14.217 7.131 -7.481 1.00 82.69 261 TRP A O 1
ATOM 2131 N N . LEU A 1 262 ? -12.934 7.460 -5.665 1.00 79.50 262 LEU A N 1
ATOM 2132 C CA . LEU A 1 262 ? -11.724 7.815 -6.414 1.00 79.50 262 LEU A CA 1
ATOM 2133 C C . LEU A 1 262 ? -11.237 6.665 -7.306 1.00 79.50 262 LEU A C 1
ATOM 2135 O O . LEU A 1 262 ? -10.938 6.887 -8.479 1.00 79.50 262 LEU A O 1
ATOM 2139 N N . ALA A 1 263 ? -11.210 5.433 -6.789 1.00 76.25 263 ALA A N 1
ATOM 2140 C CA . ALA A 1 263 ? -10.839 4.256 -7.572 1.00 76.25 263 ALA A CA 1
ATOM 2141 C C . ALA A 1 263 ? -11.811 4.021 -8.744 1.00 76.25 263 ALA A C 1
ATOM 2143 O O . ALA A 1 263 ? -11.383 3.736 -9.863 1.00 76.25 263 ALA A O 1
ATOM 2144 N N . GLY A 1 264 ? -13.115 4.200 -8.509 1.00 80.56 264 GLY A N 1
ATOM 2145 C CA . GLY A 1 264 ? -14.139 4.131 -9.551 1.00 80.56 264 GLY A CA 1
ATOM 2146 C C . GLY A 1 264 ? -13.966 5.212 -10.622 1.00 80.56 264 GLY A C 1
ATOM 2147 O O . GLY A 1 264 ? -13.983 4.901 -11.813 1.00 80.56 264 GLY A O 1
ATOM 2148 N N . GLY A 1 265 ? -13.740 6.464 -10.214 1.00 82.25 265 GLY A N 1
ATOM 2149 C CA . GLY A 1 265 ? -13.506 7.590 -11.122 1.00 82.25 265 GLY A CA 1
ATOM 2150 C C . GLY A 1 265 ? -12.277 7.388 -12.008 1.00 82.25 265 GLY A C 1
ATOM 2151 O O . GLY A 1 265 ? -12.350 7.575 -13.224 1.00 82.25 265 GLY A O 1
ATOM 2152 N N . ALA A 1 266 ? -11.174 6.911 -11.431 1.00 80.06 266 ALA A N 1
ATOM 2153 C CA . ALA A 1 266 ? -9.981 6.570 -12.195 1.00 80.06 266 ALA A CA 1
ATOM 2154 C C . ALA A 1 266 ? -10.203 5.411 -13.173 1.00 80.06 266 ALA A C 1
ATOM 2156 O O . ALA A 1 266 ? -9.743 5.465 -14.314 1.00 80.06 266 ALA A O 1
ATOM 2157 N N . GLY A 1 267 ? -10.964 4.392 -12.763 1.00 81.19 267 GLY A N 1
ATOM 2158 C CA . GLY A 1 267 ? -11.367 3.298 -13.642 1.00 81.19 267 GLY A CA 1
ATOM 2159 C C . GLY A 1 267 ? -12.121 3.803 -14.874 1.00 81.19 267 GLY A C 1
ATOM 2160 O O . GLY A 1 267 ? -11.755 3.461 -15.999 1.00 81.19 267 GLY A O 1
ATOM 2161 N N . VAL A 1 268 ? -13.114 4.678 -14.687 1.00 87.25 268 VAL A N 1
ATOM 2162 C CA . VAL A 1 268 ? -13.884 5.275 -15.793 1.00 87.25 268 VAL A CA 1
ATOM 2163 C C . VAL A 1 268 ? -12.987 6.098 -16.721 1.00 87.25 268 VAL A C 1
ATOM 2165 O O . VAL A 1 268 ? -13.055 5.924 -17.940 1.00 87.25 268 VAL A O 1
ATOM 2168 N N . MET A 1 269 ? -12.108 6.940 -16.173 1.00 85.06 269 MET A N 1
ATOM 2169 C CA . MET A 1 269 ? -11.191 7.752 -16.983 1.00 85.06 269 MET A CA 1
ATOM 2170 C C . MET A 1 269 ? -10.225 6.890 -17.801 1.00 85.06 269 MET A C 1
ATOM 2172 O O . MET A 1 269 ? -10.037 7.156 -18.986 1.00 85.06 269 MET A O 1
ATOM 2176 N N . SER A 1 270 ? -9.715 5.792 -17.232 1.00 81.31 270 SER A N 1
ATOM 2177 C CA . SER A 1 270 ? -8.845 4.860 -17.963 1.00 81.31 270 SER A CA 1
ATOM 2178 C C . SER A 1 270 ? -9.538 4.230 -19.181 1.00 81.31 270 SER A C 1
ATOM 2180 O O . SER A 1 270 ? -8.912 3.964 -20.208 1.00 81.31 270 SER A O 1
ATOM 2182 N N . VAL A 1 271 ? -10.854 4.005 -19.100 1.00 84.50 271 VAL A N 1
ATOM 2183 C CA . VAL A 1 271 ? -11.648 3.479 -20.214 1.00 84.50 271 VAL A CA 1
ATOM 2184 C C . VAL A 1 271 ? -11.850 4.557 -21.275 1.00 84.50 271 VAL A C 1
ATOM 2186 O O . VAL A 1 271 ? -11.697 4.272 -22.464 1.00 84.50 271 VAL A O 1
ATOM 2189 N N . ILE A 1 272 ? -12.161 5.790 -20.872 1.00 87.06 272 ILE A N 1
ATOM 2190 C CA . ILE A 1 272 ? -12.353 6.917 -21.796 1.00 87.06 272 ILE A CA 1
ATOM 2191 C C . ILE A 1 272 ? -11.067 7.208 -22.579 1.00 87.06 272 ILE A C 1
ATOM 2193 O O . ILE A 1 272 ? -11.123 7.418 -23.794 1.00 87.06 272 ILE A O 1
ATOM 2197 N N . GLU A 1 273 ? -9.915 7.177 -21.912 1.00 81.75 273 GLU A N 1
ATOM 2198 C CA . GLU A 1 273 ? -8.611 7.381 -22.542 1.00 81.75 273 GLU A CA 1
ATOM 2199 C C . GLU A 1 273 ? -8.324 6.306 -23.593 1.00 81.75 273 GLU A C 1
ATOM 2201 O O . GLU A 1 273 ? -8.009 6.639 -24.735 1.00 81.75 273 GLU A O 1
ATOM 2206 N N . LYS A 1 274 ? -8.557 5.026 -23.272 1.00 78.94 274 LYS A N 1
ATOM 2207 C CA . LYS A 1 274 ? -8.409 3.921 -24.235 1.00 78.94 274 LYS A CA 1
ATOM 2208 C C . LYS A 1 274 ? -9.287 4.114 -25.471 1.00 78.94 274 LYS A C 1
ATOM 2210 O O . LYS A 1 274 ? -8.796 4.016 -26.591 1.00 78.94 274 LYS A O 1
ATOM 2215 N N . HIS A 1 275 ? -10.563 4.463 -25.289 1.00 78.38 275 HIS A N 1
ATOM 2216 C CA . HIS A 1 275 ? -11.474 4.727 -26.412 1.00 78.38 275 HIS A CA 1
ATOM 2217 C C . HIS A 1 275 ? -11.059 5.949 -27.246 1.00 78.38 275 HIS A C 1
ATOM 2219 O O . HIS A 1 275 ? -11.348 6.020 -28.442 1.00 78.38 275 HIS A O 1
ATOM 2225 N N . SER A 1 276 ? -10.407 6.934 -26.629 1.00 74.94 276 SER A N 1
ATOM 2226 C CA . SER A 1 276 ? -9.910 8.129 -27.316 1.00 74.94 276 SER A CA 1
ATOM 2227 C C . SER A 1 276 ? -8.620 7.831 -28.083 1.00 74.94 276 SER A C 1
ATOM 2229 O O . SER A 1 276 ? -8.502 8.228 -29.239 1.00 74.94 276 SER A O 1
ATOM 2231 N N . ALA A 1 277 ? -7.715 7.034 -27.513 1.00 66.50 277 ALA A N 1
ATOM 2232 C CA . ALA A 1 277 ? -6.517 6.539 -28.186 1.00 66.50 277 ALA A CA 1
ATOM 2233 C C . ALA A 1 277 ? -6.855 5.658 -29.403 1.00 66.50 277 ALA A C 1
ATOM 2235 O O . ALA A 1 277 ? -6.251 5.814 -30.464 1.00 66.50 277 ALA A O 1
ATOM 2236 N N . THR A 1 278 ? -7.868 4.788 -29.305 1.00 66.44 278 THR A N 1
ATOM 2237 C CA . THR A 1 278 ? -8.346 3.978 -30.444 1.00 66.44 278 THR A CA 1
ATOM 2238 C C . THR A 1 278 ? -8.989 4.827 -31.547 1.00 66.44 278 THR A C 1
ATOM 2240 O O . THR A 1 278 ? -8.889 4.487 -32.722 1.00 66.44 278 THR A O 1
ATOM 2243 N N . ARG A 1 279 ? -9.630 5.954 -31.206 1.00 59.97 279 ARG A N 1
ATOM 2244 C CA . ARG A 1 279 ? -10.159 6.894 -32.212 1.00 59.97 279 ARG A CA 1
ATOM 2245 C C . ARG A 1 279 ? -9.062 7.735 -32.864 1.00 59.97 279 ARG A C 1
ATOM 2247 O O . ARG A 1 279 ? -9.114 7.945 -34.072 1.00 59.97 279 ARG A O 1
ATOM 2254 N N . ASN A 1 280 ? -8.059 8.160 -32.098 1.00 55.75 280 ASN A N 1
ATOM 2255 C CA . ASN A 1 280 ? -6.936 8.945 -32.613 1.00 55.75 280 ASN A CA 1
ATOM 2256 C C . ASN A 1 280 ? -5.932 8.112 -33.421 1.00 55.75 280 ASN A C 1
ATOM 2258 O O . ASN A 1 280 ? -5.264 8.663 -34.277 1.00 55.75 280 ASN A O 1
ATOM 2262 N N . THR A 1 281 ? -5.869 6.789 -33.262 1.00 50.97 281 THR A N 1
ATOM 2263 C CA . THR A 1 281 ? -5.008 5.922 -34.097 1.00 50.97 281 THR A CA 1
ATOM 2264 C C . THR A 1 281 ? -5.490 5.763 -35.549 1.00 50.97 281 THR A C 1
ATOM 2266 O O . THR A 1 281 ? -4.745 5.250 -36.379 1.00 50.97 281 THR A O 1
ATOM 2269 N N . ILE A 1 282 ? -6.675 6.283 -35.907 1.00 53.53 282 ILE A N 1
ATOM 2270 C CA . ILE A 1 282 ? -7.080 6.507 -37.313 1.00 53.53 282 ILE A CA 1
ATOM 2271 C C . ILE A 1 282 ? -6.385 7.767 -37.897 1.00 53.53 282 ILE A C 1
ATOM 2273 O O . ILE A 1 282 ? -6.399 7.990 -39.106 1.00 53.53 282 ILE A O 1
ATOM 2277 N N . GLY A 1 283 ? -5.685 8.552 -37.069 1.00 49.56 283 GLY A N 1
ATOM 2278 C CA . GLY A 1 283 ? -4.828 9.668 -37.466 1.00 49.56 283 GLY A CA 1
ATOM 2279 C C . GLY A 1 283 ? -3.733 9.958 -36.428 1.00 49.56 283 GLY A C 1
ATOM 2280 O O . GLY A 1 283 ? -3.892 10.861 -35.615 1.00 49.56 283 GLY A O 1
ATOM 2281 N N . ALA A 1 284 ? -2.607 9.241 -36.528 1.00 42.25 284 ALA A N 1
ATOM 2282 C CA . ALA A 1 284 ? -1.344 9.414 -35.786 1.00 42.25 284 ALA A CA 1
ATOM 2283 C C . ALA A 1 284 ? -1.151 8.640 -34.453 1.00 42.25 284 ALA A C 1
ATOM 2285 O O . ALA A 1 284 ? -2.076 8.232 -33.761 1.00 42.25 284 ALA A O 1
ATOM 2286 N N . THR A 1 285 ? 0.130 8.376 -34.194 1.00 44.06 285 THR A N 1
ATOM 2287 C CA . THR A 1 285 ? 0.819 7.362 -33.366 1.00 44.06 285 THR A CA 1
ATOM 2288 C C . THR A 1 285 ? 0.512 7.314 -31.850 1.00 44.06 285 THR A C 1
ATOM 2290 O O . THR A 1 285 ? 0.171 8.340 -31.265 1.00 44.06 285 THR A O 1
ATOM 2293 N N . PRO A 1 286 ? 0.691 6.150 -31.175 1.00 48.81 286 PRO A N 1
ATOM 2294 C CA . PRO A 1 286 ? 0.373 5.956 -29.755 1.00 48.81 286 PRO A CA 1
ATOM 2295 C C . PRO A 1 286 ? 1.577 6.248 -28.839 1.00 48.81 286 PRO A C 1
ATOM 2297 O O . PRO A 1 286 ? 2.554 5.510 -28.858 1.00 48.81 286 PRO A O 1
AT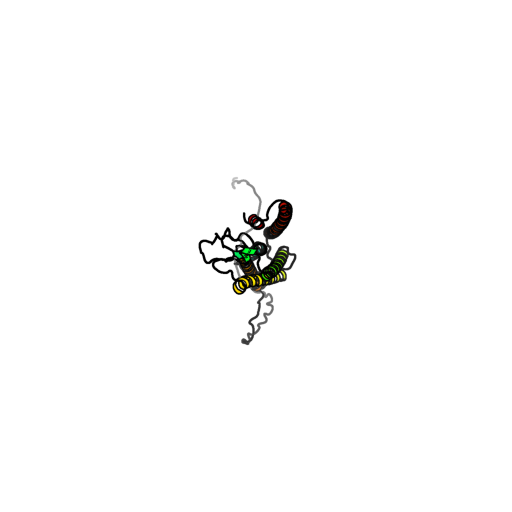OM 2300 N N . MET A 1 287 ? 1.514 7.290 -28.002 1.00 48.22 287 MET A N 1
ATOM 2301 C CA . MET A 1 287 ? 2.591 7.595 -27.039 1.00 48.22 287 MET A CA 1
ATOM 2302 C C . MET A 1 287 ? 2.074 8.251 -25.741 1.00 48.22 287 MET A C 1
ATOM 2304 O O . MET A 1 287 ? 2.601 9.273 -25.322 1.00 48.22 287 MET A O 1
ATOM 2308 N N . LEU A 1 288 ? 1.003 7.732 -25.115 1.00 46.00 288 LEU A N 1
ATOM 2309 C CA . LEU A 1 288 ? 0.398 8.397 -23.936 1.00 46.00 288 LEU A CA 1
ATOM 2310 C C . LEU A 1 288 ? -0.127 7.489 -22.802 1.00 46.00 288 LEU A C 1
ATOM 2312 O O . LEU A 1 288 ? -0.750 7.992 -21.878 1.00 46.00 288 LEU A O 1
ATOM 2316 N N . CYS A 1 289 ? 0.157 6.180 -22.772 1.00 43.03 289 CYS A N 1
ATOM 2317 C CA . CYS A 1 289 ? -0.340 5.318 -21.675 1.00 43.03 289 CYS A CA 1
ATOM 2318 C C . CYS A 1 289 ? 0.267 5.608 -20.281 1.00 43.03 289 CYS A C 1
ATOM 2320 O O . CYS A 1 289 ? -0.199 5.047 -19.292 1.00 43.03 289 CYS A O 1
ATOM 2322 N N . THR A 1 290 ? 1.263 6.488 -20.165 1.00 44.69 290 THR A N 1
ATOM 2323 C CA . THR A 1 290 ? 1.934 6.808 -18.890 1.00 44.69 290 THR A CA 1
ATOM 2324 C C . THR A 1 290 ? 1.241 7.925 -18.091 1.00 44.69 290 THR A C 1
ATOM 2326 O O . THR A 1 290 ? 1.542 8.123 -16.912 1.00 44.69 290 THR A O 1
ATOM 2329 N N . SER A 1 291 ? 0.284 8.647 -18.687 1.00 43.66 291 SER A N 1
ATOM 2330 C CA . SER A 1 291 ? -0.328 9.847 -18.087 1.00 43.66 291 SER A CA 1
ATOM 2331 C C . SER A 1 291 ? -1.429 9.561 -17.057 1.00 43.66 291 SER A C 1
ATOM 2333 O O . SER A 1 291 ? -1.750 10.432 -16.248 1.00 43.66 291 SER A O 1
ATOM 2335 N N . ALA A 1 292 ? -1.978 8.343 -17.016 1.00 39.62 292 ALA A N 1
ATOM 2336 C CA . ALA A 1 292 ? -3.039 7.985 -16.068 1.00 39.62 292 ALA A CA 1
ATOM 2337 C C . ALA A 1 292 ? -2.572 7.993 -14.596 1.00 39.62 292 ALA A C 1
ATOM 2339 O O . ALA A 1 292 ? -3.378 8.182 -13.685 1.00 39.62 292 ALA A O 1
ATOM 2340 N N . THR A 1 293 ? -1.267 7.851 -14.348 1.00 44.12 293 THR A N 1
ATOM 2341 C CA . THR A 1 293 ? -0.679 7.928 -13.000 1.00 44.12 293 THR A CA 1
ATOM 2342 C C . THR A 1 293 ? -0.522 9.359 -12.486 1.00 44.12 293 THR A C 1
ATOM 2344 O O . THR A 1 293 ? -0.537 9.582 -11.278 1.00 44.12 293 THR A O 1
ATOM 2347 N N . SER A 1 294 ? -0.408 10.342 -13.383 1.00 40.16 294 SER A N 1
ATOM 2348 C CA . SER A 1 294 ? -0.168 11.746 -13.025 1.00 40.16 294 SER A CA 1
ATOM 2349 C C . SER A 1 294 ? -1.388 12.415 -12.384 1.00 40.16 294 SER A C 1
ATOM 2351 O O . SER A 1 294 ? -1.237 13.373 -11.640 1.00 40.16 294 SER A O 1
ATOM 2353 N N . VAL A 1 295 ? -2.595 11.887 -12.615 1.00 44.12 295 VAL A N 1
ATOM 2354 C CA . VAL A 1 295 ? -3.850 12.452 -12.084 1.00 44.12 295 VAL A CA 1
ATOM 2355 C C . VAL A 1 295 ? -4.107 12.051 -10.623 1.00 44.12 295 VAL A C 1
ATOM 2357 O O . VAL A 1 295 ? -4.908 12.684 -9.944 1.00 44.12 295 VAL A O 1
ATOM 2360 N N . PHE A 1 296 ? -3.419 11.032 -10.100 1.00 37.75 296 PHE A N 1
ATOM 2361 C CA . PHE A 1 296 ? -3.584 10.608 -8.703 1.00 37.75 296 PHE A CA 1
ATOM 2362 C C . PHE A 1 296 ? -2.675 11.335 -7.701 1.00 37.75 296 PHE A C 1
ATOM 2364 O O . PHE A 1 296 ? -2.901 11.203 -6.499 1.00 37.75 296 PHE A O 1
ATOM 2371 N N . LEU A 1 297 ? -1.652 12.066 -8.160 1.00 36.91 297 LEU A N 1
ATOM 2372 C CA . LEU A 1 297 ? -0.606 12.648 -7.301 1.00 36.91 297 LEU A CA 1
ATOM 2373 C C . LEU A 1 297 ? -0.212 14.090 -7.679 1.00 36.91 297 LEU A C 1
ATOM 2375 O O . LEU A 1 297 ? 0.917 14.512 -7.423 1.00 36.91 297 LEU A O 1
ATOM 2379 N N . GLN A 1 298 ? -1.147 14.854 -8.243 1.00 33.12 298 GLN A N 1
ATOM 2380 C CA . GLN A 1 298 ? -1.064 16.315 -8.361 1.00 33.12 298 GLN A CA 1
ATOM 2381 C C . GLN A 1 298 ? -2.219 16.955 -7.596 1.00 33.12 298 GLN A C 1
ATOM 2383 O O . GLN A 1 298 ? -1.964 17.976 -6.921 1.00 33.12 298 GLN A O 1
#

Secondary structure (DSSP, 8-state):
-------------------------------------------PPP--S--S-------TT-----TTHHHHHHHHHHHHHHHHHHHHHHHHHHHS-SEEE-BTT--SHHHHHH----S-GGGBPPTTTPEEEPPPHHHHHHHHHHHHHHHHHHHHHHHHHTTSS-HHHHHHHHHHHHHHHHHHHHHHHHHHHHHS---TTTEEE-HHHHHHHHHHHHHHHHHHHHHHHHHHHHTT---S-----HHHHHHHHHHHHHHHHHHHHHHHHHHHHHHHHHHHTTSS----TTGGGGGG--

Foldseek 3Di:
DDDDDDDDDDDDDDDDDDDDDDDDDDDDDDDDDDDDDDPPDDDDDDDPDDDPDPLPQDDQPDPDDQPPPCLLQVLLLLLLQLLLVLLVLLVLLLLDAFKWFQFAPDQDQVCRVVNDDPPDPVRGHDPVPTGGHDDDPVLNVLSVVLSVLSVVLSVLSLCCLVVNDPPVPSLVSSLVSLVSSLVSLVVSLVCCCVPPNAPPPGMDTDVSSVSSVVSSVSSVVSSVSSVVSVVCVSSNSDDPDDPPPVVSSVVSVVSNVVSVVVVVVLVVVLVVVVVVQVVCVVPDDDDPSVCSSVVVPD

Radius of gyration: 36.36 Å; chains: 1; bounding box: 78×84×129 Å

pLDDT: mean 70.42, std 21.87, range [27.19, 95.94]

Sequence (298 aa):
MASSEEPPRRDSDVYLDARPQLWRNRRSSARSSQRRASLVIEPTEPDKRLHWWRFTLRDWDDDEEQDWWFASTAIPLLAATLGPLANVFSIAALVTYWRQCDVAGVDNEYDATICDWNGDKTTFVTHLEGVTFADPKWCLVLNVVSLVMGFVGNIFLLCNFTKRIRYIIALPVTIVMWYVATGILIGITVAMELYVPPMRTQQTYTQGFWYAVLAACLYTVCSMLLMVNMLGYFLGHYPQNFTLTEAHRTLILQTMFFFIWLAGGAGVMSVIEKHSATRNTIGATPMLCTSATSVFLQ